Protein AF-A0AAV4NBH0-F1 (afdb_monomer)

Nearest PDB structures (foldseek):
  4mhy-assembly1_A  TM=8.800E-01  e=9.062E-14  Ixodes scapularis
  7d2i-assembly1_A  TM=8.314E-01  e=9.062E-14  Ixodes scapularis
  4fwu-assembly1_A  TM=8.836E-01  e=5.035E-13  Drosophila melanogaster
  2zee-assembly2_B  TM=8.163E-01  e=6.555E-13  Homo sapiens
  8xfv-assembly11_J  TM=8.511E-01  e=1.201E-10  Homo sapiens

pLDDT: mean 82.72, std 18.94, range [28.75, 98.75]

Organism: Caerostris extrusa (NCBI:txid172846)

Secondary structure (DSSP, 8-state):
-PPPP-----S---SSTT---SGGG-S-EEEE-S--SSS--EEE--GGGHHHHHHHHHHHHHHHHHHHHHHHTT---SSS-------EEEEE------STTHHHHTTT--EEEE--SSPPTTTTSTT-SGGG--HHHHHHHHHHHHHHHHHHTT--SSHHHHHHHHHHHHHHHGGG-

Solvent-accessible surface area (backbone atoms only — not comparable to full-atom values): 11114 Å² total; per-residue (Å²): 132,83,78,80,82,78,68,91,81,76,88,77,84,81,93,62,96,82,71,89,57,79,62,77,71,43,83,60,46,76,47,77,43,82,80,40,46,68,82,51,31,31,47,36,70,38,81,94,34,34,72,64,49,48,50,51,29,53,45,40,51,50,53,41,53,50,50,53,52,37,53,77,66,64,72,57,94,69,76,78,84,81,62,99,68,73,42,50,50,91,53,70,45,89,72,84,79,92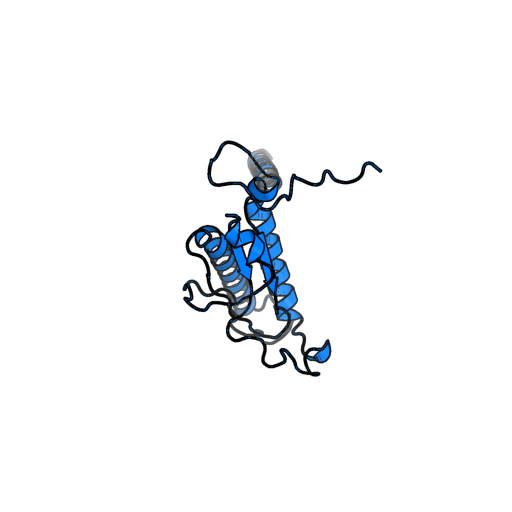,56,88,59,55,74,45,46,78,69,70,32,43,53,45,64,52,44,36,64,72,67,59,93,35,67,100,42,90,62,63,43,79,88,55,47,26,63,72,45,46,55,50,52,52,50,42,52,51,50,46,52,32,62,75,70,57,73,76,73,60,67,63,56,52,50,49,50,51,52,52,50,50,65,68,58,68,80,75,119

Foldseek 3Di:
DDDDDDDPPPVDDDPDPPDDDPLNVQQADEAAPLDFAPQFADAFADPVCLVLLVLLQVLLVVVLVVLVVCVVVVVDVDDDPPDSGRHYDNHHDPDDDDDPCVVSVVVPHHYDYHAGPPHPPCPPHPVPDDVRGDVVRVVSVVSSVVVSVCVVVVVPDPVVVVVVVVVVVVVVCVVPD

Mean predicted aligned error: 11.07 Å

Radius of gyration: 22.06 Å; Cα contacts (8 Å, |Δi|>4): 157; chains: 1; bounding box: 47×54×74 Å

InterPro domains:
  IPR007484 Peptidase M28 [PF04389] (12-147)
  IPR040234 Glutaminyl-peptide cyclotransferase-like [PTHR12283] (19-155)

Structure (mmCIF, N/CA/C/O backbone):
data_AF-A0AAV4NBH0-F1
#
_entry.id   AF-A0AAV4NBH0-F1
#
loop_
_atom_site.group_PDB
_atom_site.id
_atom_site.type_symbol
_atom_site.label_atom_id
_atom_site.label_alt_id
_atom_site.label_comp_id
_atom_site.label_asym_id
_atom_site.label_entity_id
_atom_site.label_seq_id
_atom_site.pdbx_PDB_ins_code
_atom_site.Cartn_x
_atom_site.Cartn_y
_atom_site.Cartn_z
_atom_site.occupancy
_atom_site.B_iso_or_equiv
_atom_site.auth_seq_id
_atom_site.auth_comp_id
_atom_site.auth_asym_id
_atom_site.auth_atom_id
_atom_site.pdbx_PDB_model_num
ATOM 1 N N . MET A 1 1 ? -2.764 -36.950 1.554 1.00 39.22 1 MET A N 1
ATOM 2 C CA . MET A 1 1 ? -3.156 -35.557 1.254 1.00 39.22 1 MET A CA 1
ATOM 3 C C . MET A 1 1 ? -4.007 -35.611 -0.005 1.00 39.22 1 MET A C 1
ATOM 5 O O . MET A 1 1 ? -3.539 -36.189 -0.977 1.00 39.22 1 MET A O 1
ATOM 9 N N . LYS A 1 2 ? -5.277 -35.189 0.035 1.00 28.75 2 LYS A N 1
ATOM 10 C CA . LYS A 1 2 ? -6.113 -35.194 -1.178 1.00 28.75 2 LYS A CA 1
ATOM 11 C C . LYS A 1 2 ? -5.582 -34.105 -2.123 1.00 28.75 2 LYS A C 1
ATOM 13 O O . LYS A 1 2 ? -5.322 -33.011 -1.622 1.00 28.75 2 LYS A O 1
ATOM 18 N N . PRO A 1 3 ? -5.379 -34.388 -3.421 1.00 34.59 3 PRO A N 1
ATOM 19 C CA . PRO A 1 3 ? -5.030 -33.347 -4.378 1.00 34.59 3 PRO A CA 1
ATOM 20 C C . PRO A 1 3 ? -6.134 -32.284 -4.412 1.00 34.59 3 PRO A C 1
ATOM 22 O O . PRO A 1 3 ? -7.305 -32.585 -4.155 1.00 34.59 3 PRO A O 1
ATOM 25 N N . PHE A 1 4 ? -5.736 -31.039 -4.671 1.00 40.38 4 PHE A N 1
ATOM 26 C CA . PHE A 1 4 ? -6.667 -29.930 -4.853 1.00 40.38 4 PHE A CA 1
ATOM 27 C C . PHE A 1 4 ? -7.617 -30.249 -6.019 1.00 40.38 4 PHE A C 1
ATOM 29 O O . PHE A 1 4 ? -7.162 -30.815 -7.012 1.00 40.38 4 PHE A O 1
ATOM 36 N N . PRO A 1 5 ? -8.922 -29.935 -5.923 1.00 44.41 5 PRO A N 1
ATOM 37 C CA . PRO A 1 5 ? -9.821 -30.109 -7.051 1.00 44.41 5 PRO A CA 1
ATOM 38 C C . PRO A 1 5 ? -9.421 -29.124 -8.147 1.00 44.41 5 PRO A C 1
ATOM 40 O O . PRO A 1 5 ? -9.497 -27.911 -7.942 1.00 44.41 5 PRO A O 1
ATOM 43 N N . ASP A 1 6 ? -9.027 -29.644 -9.304 1.00 44.81 6 ASP A N 1
ATOM 44 C CA . ASP A 1 6 ? -8.960 -28.852 -10.522 1.00 44.81 6 ASP A CA 1
ATOM 45 C C . ASP A 1 6 ? -10.391 -28.411 -10.838 1.00 44.81 6 ASP A C 1
ATOM 47 O O . ASP A 1 6 ? -11.234 -29.202 -11.270 1.00 44.81 6 ASP A O 1
ATOM 51 N N . GLY A 1 7 ? -10.702 -27.144 -10.548 1.00 47.47 7 GLY A N 1
ATOM 52 C CA . GLY A 1 7 ? -11.882 -26.509 -11.122 1.00 47.47 7 GLY A CA 1
ATOM 53 C C . GLY A 1 7 ? -11.830 -26.713 -12.634 1.00 47.47 7 GLY A C 1
ATOM 54 O O . GLY A 1 7 ? -10.747 -26.636 -13.212 1.00 47.47 7 GLY A O 1
ATOM 55 N N . LEU A 1 8 ? -12.970 -27.040 -13.246 1.00 47.72 8 LEU A N 1
ATOM 56 C CA . LEU A 1 8 ? -13.108 -27.334 -14.675 1.00 47.72 8 LEU A CA 1
ATOM 57 C C . LEU A 1 8 ? -12.562 -26.165 -15.519 1.00 47.72 8 LEU A C 1
ATOM 59 O O . LEU A 1 8 ? -13.285 -25.249 -15.893 1.00 47.72 8 LEU A O 1
ATOM 63 N N . ASN A 1 9 ? -11.257 -26.183 -15.783 1.00 50.88 9 ASN A N 1
ATOM 64 C CA . ASN A 1 9 ? -10.523 -25.194 -16.563 1.00 50.88 9 ASN A CA 1
ATOM 65 C C . ASN A 1 9 ? -10.544 -25.617 -18.037 1.00 50.88 9 ASN A C 1
ATOM 67 O O . ASN A 1 9 ? -9.505 -25.898 -18.627 1.00 50.88 9 ASN A O 1
ATOM 71 N N . ASP A 1 10 ? -11.729 -25.685 -18.645 1.00 47.91 10 ASP A N 1
ATOM 72 C CA . ASP A 1 10 ? -11.867 -25.934 -20.089 1.00 47.91 10 ASP A CA 1
ATOM 73 C C . ASP A 1 10 ? -11.893 -24.638 -20.924 1.00 47.91 10 ASP A C 1
ATOM 75 O O . ASP A 1 10 ? -12.069 -24.666 -22.144 1.00 47.91 10 ASP A O 1
ATOM 79 N N . GLY A 1 11 ? -11.684 -23.483 -20.280 1.00 46.97 11 GLY A N 1
ATOM 80 C CA . GLY A 1 11 ? -11.564 -22.189 -20.949 1.00 46.97 11 GLY A CA 1
ATOM 81 C C . GLY A 1 11 ? -12.837 -21.733 -21.668 1.00 46.97 11 GLY A C 1
ATOM 82 O O . GLY A 1 11 ? -12.768 -20.794 -22.461 1.00 46.97 11 GLY A O 1
ATOM 83 N N . LYS A 1 12 ? -13.993 -22.368 -21.418 1.00 46.38 12 LYS A N 1
ATOM 84 C CA . LYS A 1 12 ? -15.247 -22.091 -22.130 1.00 46.38 12 LYS A CA 1
ATOM 85 C C . LYS A 1 12 ? -16.466 -21.908 -21.226 1.00 46.38 12 LYS A C 1
ATOM 87 O O . LYS A 1 12 ? -17.555 -22.306 -21.615 1.00 46.38 12 LYS A O 1
ATOM 92 N N . HIS A 1 13 ? -16.380 -21.221 -20.089 1.00 45.06 13 HIS A N 1
ATOM 93 C CA . HIS A 1 13 ? -17.593 -20.622 -19.512 1.00 45.06 13 HIS A CA 1
ATOM 94 C C . HIS A 1 13 ? -17.303 -19.623 -18.401 1.00 45.06 13 HIS A C 1
ATOM 96 O O . HIS A 1 13 ? -16.434 -19.880 -17.579 1.00 45.06 13 HIS A O 1
ATOM 102 N N . CYS A 1 14 ? -18.060 -18.520 -18.387 1.00 45.81 14 CYS A N 1
ATOM 103 C CA . CYS A 1 14 ? -18.735 -17.938 -17.214 1.00 45.81 14 CYS A CA 1
ATOM 104 C C . CYS A 1 14 ? -19.408 -16.610 -17.625 1.00 45.81 14 CYS A C 1
ATOM 106 O O . CYS A 1 14 ? -19.045 -15.539 -17.154 1.00 45.81 14 CYS A O 1
ATOM 108 N N . SER A 1 15 ? -20.371 -16.661 -18.554 1.00 49.41 15 SER A N 1
ATOM 109 C CA . SER A 1 15 ? -21.239 -15.510 -18.871 1.00 49.41 15 SER A CA 1
ATOM 110 C C . SER A 1 15 ? -22.550 -15.511 -18.074 1.00 49.41 15 SER A C 1
ATOM 112 O O . SER A 1 15 ? -23.265 -14.515 -18.085 1.00 49.41 15 SER A O 1
ATOM 114 N N . ASN A 1 16 ? -22.857 -16.599 -17.358 1.00 47.22 16 ASN A N 1
ATOM 115 C CA . ASN A 1 16 ? -24.063 -16.737 -16.546 1.00 47.22 16 ASN A CA 1
ATOM 116 C C . ASN A 1 16 ? -23.675 -16.934 -15.075 1.00 47.22 16 ASN A C 1
ATOM 118 O O . ASN A 1 16 ? -22.882 -17.817 -14.755 1.00 47.22 16 ASN A O 1
ATOM 122 N N . LYS A 1 17 ? -24.247 -16.110 -14.189 1.00 50.59 17 LYS A N 1
ATOM 123 C CA . LYS A 1 17 ? -24.046 -16.073 -12.724 1.00 50.59 17 LYS A CA 1
ATOM 124 C C . LYS A 1 17 ? -24.578 -17.319 -11.981 1.00 50.59 17 LYS A C 1
ATOM 126 O O . LYS A 1 17 ? -25.123 -17.194 -10.890 1.00 50.59 17 LYS A O 1
ATOM 131 N N . GLU A 1 18 ? -24.495 -18.508 -12.569 1.00 54.69 18 GLU A N 1
ATOM 132 C CA . GLU A 1 18 ? -25.060 -19.739 -11.991 1.00 54.69 18 GLU A CA 1
ATOM 133 C C . GLU A 1 18 ? -24.057 -20.551 -11.157 1.00 54.69 18 GLU A C 1
ATOM 135 O O . GLU A 1 18 ? -24.453 -21.509 -10.498 1.00 54.69 18 GLU A O 1
ATOM 140 N N . 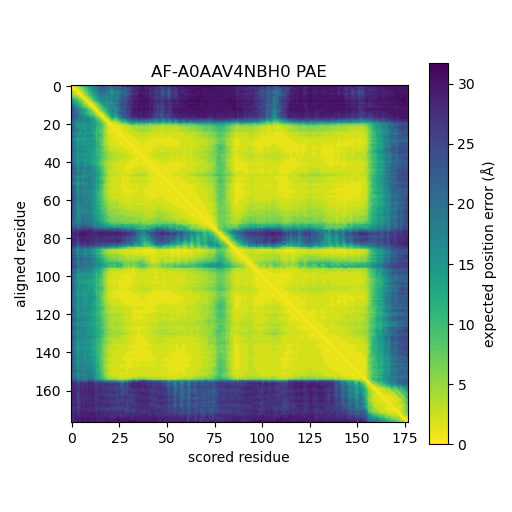PHE A 1 19 ? -22.777 -20.158 -11.111 1.00 58.69 19 PHE A N 1
ATOM 141 C CA . PHE A 1 19 ? -21.748 -20.877 -10.356 1.00 58.69 19 PHE A CA 1
ATOM 142 C C . PHE A 1 19 ? -20.833 -19.929 -9.575 1.00 58.69 19 PHE A C 1
ATOM 144 O O . PHE A 1 19 ? -20.389 -18.913 -10.100 1.00 58.69 19 PHE A O 1
ATOM 151 N N . VAL A 1 20 ? -20.551 -20.297 -8.321 1.00 72.50 20 VAL A N 1
ATOM 152 C CA . VAL A 1 20 ? -19.606 -19.619 -7.419 1.00 72.50 20 VAL A CA 1
ATOM 153 C C . VAL A 1 20 ? -18.258 -20.337 -7.495 1.00 72.50 20 VAL A C 1
ATOM 155 O O . VAL A 1 20 ? -18.161 -21.533 -7.215 1.00 72.50 20 VAL A O 1
ATOM 158 N N . SER A 1 21 ? -17.217 -19.610 -7.875 1.00 84.44 21 SER A N 1
ATOM 159 C CA . SER A 1 21 ? -15.819 -20.035 -7.916 1.00 84.44 21 SER A CA 1
ATOM 160 C C . SER A 1 21 ? -15.104 -19.806 -6.574 1.00 84.44 21 SER A C 1
ATOM 162 O O . SER A 1 21 ? -15.609 -19.140 -5.670 1.00 84.44 21 SER A O 1
ATOM 164 N N . TYR A 1 22 ? -13.888 -20.342 -6.418 1.00 88.06 22 TYR A N 1
ATOM 165 C CA . TYR A 1 22 ? -13.047 -20.014 -5.258 1.00 88.06 22 TYR A CA 1
ATOM 166 C C . TYR A 1 22 ? -12.589 -18.549 -5.247 1.00 88.06 22 TYR A C 1
ATOM 168 O O . TYR A 1 22 ? -12.325 -18.020 -4.172 1.00 88.06 22 TYR A O 1
ATOM 176 N N . LEU A 1 23 ? -12.520 -17.900 -6.415 1.00 90.75 23 LEU A N 1
ATOM 177 C CA . LEU A 1 23 ? -12.142 -16.490 -6.526 1.00 90.75 23 LEU A CA 1
ATOM 178 C C . LEU A 1 23 ? -13.229 -15.568 -5.979 1.00 90.75 23 LEU A C 1
ATOM 180 O O . LEU A 1 23 ? -12.902 -14.550 -5.388 1.00 90.75 23 LEU A O 1
ATOM 184 N N . ASP A 1 24 ? -14.499 -15.972 -6.063 1.00 87.94 24 ASP A N 1
ATOM 185 C CA . ASP A 1 24 ? -15.618 -15.215 -5.484 1.00 87.94 24 ASP A CA 1
ATOM 186 C C . ASP A 1 24 ? -15.573 -15.164 -3.946 1.00 87.94 24 ASP A C 1
ATOM 188 O O . ASP A 1 24 ? -16.329 -14.425 -3.326 1.00 87.94 24 ASP A O 1
ATOM 192 N N . ARG A 1 25 ? -14.694 -15.956 -3.311 1.00 92.44 25 ARG A N 1
ATOM 193 C CA . ARG A 1 25 ? -14.428 -15.905 -1.863 1.00 92.44 25 ARG A CA 1
ATOM 194 C C . ARG A 1 25 ? -13.314 -14.925 -1.493 1.00 92.44 25 ARG A C 1
ATOM 196 O O . ARG A 1 25 ? -13.007 -14.787 -0.313 1.00 92.44 25 ARG A O 1
ATOM 203 N N . MET A 1 26 ? -12.644 -14.328 -2.477 1.00 95.12 26 MET A N 1
ATOM 204 C CA . MET A 1 26 ? -11.648 -13.292 -2.238 1.00 95.12 26 MET A CA 1
ATOM 205 C C . MET A 1 26 ? -12.370 -11.955 -2.099 1.00 95.12 26 MET A C 1
ATOM 207 O O . MET A 1 26 ? -12.705 -11.331 -3.102 1.00 95.12 26 MET A O 1
ATOM 211 N N . ASP A 1 27 ? -12.582 -11.511 -0.861 1.00 95.69 27 ASP A N 1
ATOM 212 C CA . ASP A 1 27 ? -13.220 -10.215 -0.589 1.00 95.69 27 ASP A CA 1
ATOM 213 C C . ASP A 1 27 ? -12.432 -9.048 -1.211 1.00 95.69 27 ASP A C 1
ATOM 215 O O . ASP A 1 27 ? -13.004 -8.110 -1.763 1.00 95.69 27 ASP A O 1
ATOM 219 N N . VAL A 1 28 ? -11.100 -9.116 -1.133 1.00 97.62 28 VAL A N 1
ATOM 220 C CA . VAL A 1 28 ? -10.160 -8.171 -1.742 1.00 97.62 28 VAL A CA 1
ATOM 221 C C . VAL A 1 28 ? -8.780 -8.823 -1.859 1.00 97.62 28 VAL A C 1
ATOM 223 O O . VAL A 1 28 ? -8.359 -9.582 -0.985 1.00 97.62 28 VAL A O 1
ATOM 226 N N . MET A 1 29 ? -8.045 -8.509 -2.923 1.00 98.38 29 MET A N 1
ATOM 227 C CA . MET A 1 29 ? -6.613 -8.778 -3.039 1.00 98.38 29 MET A CA 1
ATOM 228 C C . MET A 1 29 ? -5.839 -7.489 -2.764 1.00 98.38 29 MET A C 1
ATOM 230 O O . MET A 1 29 ? -5.911 -6.534 -3.536 1.00 98.38 29 MET A O 1
ATOM 234 N N . VAL A 1 30 ? -5.076 -7.472 -1.672 1.00 98.50 30 VAL A N 1
ATOM 235 C CA . VAL A 1 30 ? -4.114 -6.401 -1.385 1.00 98.50 30 VAL A CA 1
ATOM 236 C C . VAL A 1 30 ? -2.742 -6.866 -1.867 1.00 98.50 30 VAL A C 1
ATOM 238 O O . VAL A 1 30 ? -2.135 -7.736 -1.244 1.00 98.50 30 VAL A O 1
ATOM 241 N N . LEU A 1 31 ? -2.280 -6.334 -2.998 1.00 98.69 31 LEU A N 1
ATOM 242 C CA . LEU A 1 31 ? -0.988 -6.678 -3.596 1.00 98.69 31 LEU A CA 1
ATOM 243 C C . LEU A 1 31 ? 0.062 -5.650 -3.175 1.00 98.69 31 LEU A C 1
ATOM 245 O O . LEU A 1 31 ? -0.139 -4.458 -3.390 1.00 98.69 31 LEU A O 1
ATOM 249 N N . LEU A 1 32 ? 1.161 -6.105 -2.576 1.00 98.75 32 LEU A N 1
ATOM 250 C CA . LEU A 1 32 ? 2.296 -5.268 -2.188 1.00 98.75 32 LEU A CA 1
ATOM 251 C C . LEU A 1 32 ? 3.428 -5.503 -3.182 1.00 98.75 32 LEU A C 1
ATOM 253 O O . LEU A 1 32 ? 3.839 -6.650 -3.344 1.00 98.75 32 LEU A O 1
ATOM 257 N N . ASP A 1 33 ? 3.954 -4.434 -3.776 1.00 98.56 33 ASP A N 1
ATOM 258 C CA . ASP A 1 33 ? 5.105 -4.518 -4.677 1.00 98.56 33 ASP A CA 1
ATOM 259 C C . ASP A 1 33 ? 6.011 -3.275 -4.572 1.00 98.56 33 ASP A C 1
ATOM 261 O O . ASP A 1 33 ? 5.570 -2.177 -4.225 1.00 98.56 33 ASP A O 1
ATOM 265 N N . LEU A 1 34 ? 7.307 -3.463 -4.832 1.00 98.19 34 LEU A N 1
ATOM 266 C CA . LEU A 1 34 ? 8.366 -2.441 -4.819 1.00 98.19 34 LEU A CA 1
ATOM 267 C C . LEU A 1 34 ? 8.460 -1.607 -3.527 1.00 98.19 34 LEU A C 1
ATOM 269 O O . LEU A 1 34 ? 8.762 -0.409 -3.550 1.00 98.19 34 LEU A O 1
ATOM 273 N N . ILE A 1 35 ? 8.226 -2.238 -2.375 1.00 97.94 35 ILE A N 1
ATOM 274 C CA . ILE A 1 35 ? 8.302 -1.603 -1.054 1.00 97.94 35 ILE A CA 1
ATOM 275 C C . ILE A 1 35 ? 9.656 -1.896 -0.402 1.00 97.94 35 ILE A C 1
ATOM 277 O O . ILE A 1 3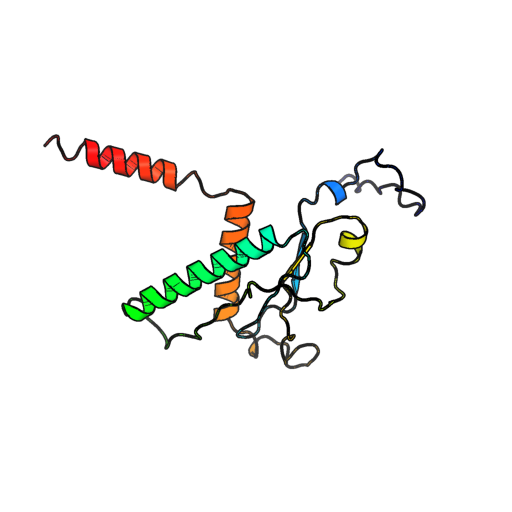5 ? 10.035 -3.049 -0.226 1.00 97.94 35 ILE A O 1
ATOM 281 N N . GLY A 1 36 ? 10.359 -0.851 0.038 1.00 95.69 36 GLY A N 1
ATOM 282 C CA . GLY A 1 36 ? 11.590 -1.016 0.818 1.00 95.69 36 GLY A CA 1
ATOM 283 C C . GLY A 1 36 ? 12.484 0.217 0.865 1.00 95.69 36 GLY A C 1
ATOM 284 O O . GLY A 1 36 ? 13.198 0.409 1.845 1.00 95.69 36 GLY A O 1
ATOM 285 N N . THR A 1 37 ? 12.426 1.082 -0.148 1.00 95.44 37 THR A N 1
ATOM 286 C CA . THR A 1 37 ? 13.211 2.325 -0.190 1.00 95.44 37 THR A CA 1
ATOM 287 C C . THR A 1 37 ? 12.571 3.451 0.619 1.00 95.44 37 THR A C 1
ATOM 289 O O . THR A 1 37 ? 11.407 3.377 1.008 1.00 95.44 37 THR A O 1
ATOM 292 N N . ALA A 1 38 ? 13.322 4.527 0.852 1.00 93.88 38 ALA A N 1
ATOM 293 C CA . ALA A 1 38 ? 12.830 5.690 1.581 1.00 93.88 38 ALA A CA 1
ATOM 294 C C . ALA A 1 38 ? 11.667 6.390 0.855 1.00 93.88 38 ALA A C 1
ATOM 296 O O . ALA A 1 38 ? 11.693 6.556 -0.363 1.00 93.88 38 ALA A O 1
ATOM 297 N N . ASN A 1 39 ? 10.699 6.869 1.639 1.00 91.81 39 ASN A N 1
ATOM 298 C CA . ASN A 1 39 ? 9.637 7.800 1.229 1.00 91.81 39 ASN A CA 1
ATOM 299 C C . ASN A 1 39 ? 8.831 7.394 -0.025 1.00 91.81 39 ASN A C 1
ATOM 301 O O . ASN A 1 39 ? 8.677 8.218 -0.929 1.00 91.81 39 ASN A O 1
ATOM 305 N N . PRO A 1 40 ? 8.297 6.158 -0.101 1.00 95.62 40 PRO A N 1
ATOM 306 C CA . PRO A 1 40 ? 7.391 5.773 -1.174 1.00 95.62 40 PRO A CA 1
ATOM 307 C C . PRO A 1 40 ? 6.121 6.627 -1.131 1.00 95.62 40 PRO A C 1
ATOM 309 O O . PRO A 1 40 ? 5.701 7.082 -0.067 1.00 95.62 40 PRO A O 1
ATOM 312 N N . THR A 1 41 ? 5.491 6.819 -2.286 1.00 95.88 41 THR A N 1
ATOM 313 C CA . THR A 1 41 ? 4.174 7.457 -2.379 1.00 95.88 41 THR A CA 1
ATOM 314 C C . THR A 1 41 ? 3.212 6.522 -3.092 1.00 95.88 41 THR A C 1
ATOM 316 O O . THR A 1 41 ? 3.435 6.170 -4.247 1.00 95.88 41 THR A O 1
ATOM 319 N N . PHE A 1 42 ? 2.154 6.125 -2.400 1.00 97.75 42 PHE A N 1
ATOM 320 C CA . PHE A 1 42 ? 1.072 5.292 -2.905 1.00 97.75 42 PHE A CA 1
ATOM 321 C C . PHE A 1 42 ? -0.115 6.164 -3.324 1.00 97.75 42 PHE A C 1
ATOM 323 O O . PHE A 1 42 ? -0.295 7.272 -2.814 1.00 97.75 42 PHE A O 1
ATOM 330 N N . TYR A 1 43 ? -0.917 5.640 -4.249 1.00 97.88 43 TYR A N 1
ATOM 331 C CA . TYR A 1 43 ? -2.148 6.252 -4.746 1.00 97.88 43 TYR A CA 1
ATOM 332 C C . TYR A 1 43 ? -3.235 5.187 -4.861 1.00 97.88 43 TYR A C 1
ATOM 334 O O . TYR A 1 43 ? -2.944 3.995 -4.964 1.00 97.88 43 TYR A O 1
ATOM 342 N N . SER A 1 44 ? -4.494 5.616 -4.915 1.00 97.69 44 SER A N 1
ATOM 343 C CA . SER A 1 44 ? -5.584 4.710 -5.276 1.00 97.69 44 SER A CA 1
ATOM 344 C C . SER A 1 44 ? -5.628 4.498 -6.793 1.00 97.69 44 SER A C 1
ATOM 346 O O . SER A 1 44 ? -5.820 5.454 -7.546 1.00 97.69 44 SER A O 1
ATOM 348 N N . TYR A 1 45 ? -5.474 3.249 -7.236 1.00 97.06 45 TYR A N 1
ATOM 349 C CA . TYR A 1 45 ? -5.558 2.856 -8.652 1.00 97.06 45 TYR A CA 1
ATOM 350 C C . TYR A 1 45 ? -6.970 2.428 -9.080 1.00 97.06 45 TYR A C 1
ATOM 352 O O . TYR A 1 45 ? -7.316 2.514 -10.256 1.00 97.06 45 TYR A O 1
ATOM 360 N N . PHE A 1 46 ? -7.798 1.975 -8.133 1.00 95.56 46 PHE A N 1
ATOM 361 C CA . PHE A 1 46 ? -9.099 1.366 -8.411 1.00 95.56 46 PHE A CA 1
ATOM 362 C C . PHE A 1 46 ? -10.215 2.091 -7.650 1.00 95.56 46 PHE A C 1
ATOM 364 O O . PHE A 1 46 ? -10.194 2.108 -6.416 1.00 95.56 46 PHE A O 1
ATOM 371 N N . PRO A 1 47 ? -11.215 2.661 -8.350 1.00 94.62 47 PRO A N 1
ATOM 372 C CA . PRO A 1 47 ? -12.355 3.313 -7.704 1.00 94.62 47 PRO A CA 1
ATOM 373 C C . PRO A 1 47 ? -13.131 2.385 -6.762 1.00 94.62 47 PRO A C 1
ATOM 375 O O . PRO A 1 47 ? -13.509 2.798 -5.667 1.00 94.62 47 PRO A O 1
ATOM 378 N N . ASP A 1 48 ? -13.305 1.121 -7.154 1.00 93.94 48 ASP A N 1
ATOM 379 C CA . ASP A 1 48 ? -14.110 0.136 -6.420 1.00 93.94 48 ASP A CA 1
ATOM 380 C C . ASP A 1 48 ? -13.536 -0.203 -5.036 1.00 93.94 48 ASP A C 1
ATOM 382 O O . ASP A 1 48 ? -14.271 -0.599 -4.134 1.00 93.94 48 ASP A O 1
ATOM 386 N N . THR A 1 49 ? -12.230 -0.011 -4.836 1.00 96.81 49 THR A N 1
ATOM 387 C CA . THR A 1 49 ? -11.549 -0.248 -3.555 1.00 96.81 49 THR A CA 1
ATOM 388 C C . THR A 1 49 ? -11.055 1.039 -2.896 1.00 96.81 49 THR A C 1
ATOM 390 O O . THR A 1 49 ? -10.334 0.976 -1.896 1.00 96.81 49 THR A O 1
ATOM 393 N N . TYR A 1 50 ? -11.480 2.215 -3.384 1.00 96.44 50 TYR A N 1
ATOM 394 C CA . TYR A 1 50 ? -11.085 3.506 -2.812 1.00 96.44 50 TYR A CA 1
ATOM 395 C C . TYR A 1 50 ? -11.386 3.580 -1.313 1.00 96.44 50 TYR A C 1
ATOM 397 O O . TYR A 1 50 ? -10.541 4.034 -0.556 1.00 96.44 50 TYR A O 1
ATOM 405 N N . GLY A 1 51 ? -12.528 3.052 -0.859 1.00 96.81 51 GLY A N 1
ATOM 406 C CA . GLY A 1 51 ? -12.876 3.036 0.565 1.00 96.81 51 GLY A CA 1
ATOM 407 C C . GLY A 1 51 ? -11.876 2.272 1.445 1.00 96.81 51 GLY A C 1
ATOM 408 O O . GLY A 1 51 ? -11.556 2.736 2.536 1.00 96.81 51 GLY A O 1
ATOM 409 N N . LEU A 1 52 ? -11.334 1.143 0.970 1.00 97.38 52 LEU A N 1
ATOM 410 C CA . LEU A 1 52 ? -10.279 0.401 1.679 1.00 97.38 52 LEU A CA 1
ATOM 411 C C . LEU A 1 52 ? -8.950 1.154 1.634 1.00 97.38 52 LEU A C 1
ATOM 413 O O . LEU A 1 52 ? -8.240 1.232 2.634 1.00 97.38 52 LEU A O 1
ATOM 417 N N . TYR A 1 53 ? -8.631 1.752 0.489 1.00 98.25 53 TYR A N 1
ATOM 418 C CA . TYR A 1 53 ? -7.445 2.586 0.356 1.00 98.25 53 TYR A CA 1
ATOM 419 C C . TYR A 1 53 ? -7.500 3.820 1.280 1.00 98.25 53 TYR A C 1
ATOM 421 O O . TYR A 1 53 ? -6.511 4.148 1.929 1.00 98.25 53 TYR A O 1
ATOM 429 N N . SER A 1 54 ? -8.657 4.471 1.424 1.00 97.50 54 SER A N 1
ATOM 430 C CA . SER A 1 54 ? -8.846 5.601 2.341 1.00 97.50 54 SER A CA 1
ATOM 431 C C . SER A 1 54 ? -8.587 5.227 3.801 1.00 97.50 54 SER A C 1
ATOM 433 O O . SER A 1 54 ? -8.073 6.059 4.541 1.00 97.50 54 SER A O 1
ATOM 435 N N . GLN A 1 55 ? -8.846 3.982 4.215 1.00 97.62 55 GLN A N 1
ATOM 436 C CA . GLN A 1 55 ? -8.475 3.525 5.561 1.00 97.62 55 GLN A CA 1
ATOM 437 C C . GLN A 1 55 ? -6.954 3.552 5.761 1.00 97.62 55 GLN A C 1
ATOM 439 O O . GLN A 1 55 ? -6.482 4.004 6.802 1.00 97.62 55 GLN A O 1
ATOM 444 N N . LEU A 1 56 ? -6.168 3.145 4.754 1.00 98.06 56 LEU A N 1
ATOM 445 C CA . LEU A 1 56 ? -4.703 3.247 4.803 1.00 98.06 56 LEU A CA 1
ATOM 446 C C . LEU A 1 56 ? -4.246 4.707 4.919 1.00 98.06 56 LEU A C 1
ATOM 448 O O . LEU A 1 56 ? -3.378 4.997 5.740 1.00 98.06 56 LEU A O 1
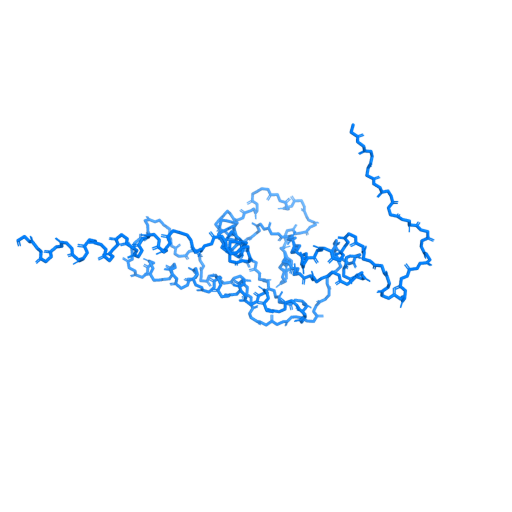ATOM 452 N N . VAL A 1 57 ? -4.873 5.623 4.170 1.00 97.62 57 VAL A N 1
ATOM 453 C CA . VAL A 1 57 ? -4.620 7.075 4.266 1.00 97.62 57 VAL A CA 1
ATOM 454 C C . VAL A 1 57 ? -4.902 7.591 5.681 1.00 97.62 57 VAL A C 1
ATOM 456 O O . VAL A 1 57 ? -4.095 8.311 6.263 1.00 97.62 57 VAL A O 1
ATOM 459 N N . GLU A 1 58 ? -6.035 7.213 6.273 1.00 96.81 58 GLU A N 1
ATOM 460 C CA . GLU A 1 58 ? -6.409 7.641 7.624 1.00 96.81 58 GLU A CA 1
ATOM 461 C C . GLU A 1 58 ? -5.473 7.080 8.701 1.00 96.81 58 GLU A C 1
ATOM 463 O O . GLU A 1 58 ? -5.125 7.788 9.649 1.00 96.81 58 GLU A O 1
ATOM 468 N N . ILE A 1 59 ? -5.053 5.817 8.579 1.00 95.94 59 ILE A N 1
ATOM 469 C CA . ILE A 1 59 ? -4.075 5.197 9.482 1.00 95.94 59 ILE A CA 1
ATOM 470 C C . ILE A 1 59 ? -2.726 5.914 9.377 1.00 95.94 59 ILE A C 1
ATOM 472 O O . ILE A 1 59 ? -2.172 6.312 10.403 1.00 95.94 59 ILE A O 1
ATOM 476 N N . ASP A 1 60 ? -2.222 6.121 8.160 1.00 95.50 60 ASP A N 1
ATOM 477 C CA . ASP A 1 60 ? -0.957 6.816 7.910 1.00 95.50 60 ASP A CA 1
ATOM 478 C C . ASP A 1 60 ? -0.982 8.243 8.477 1.00 95.50 60 ASP A C 1
ATOM 480 O O . ASP A 1 60 ? -0.093 8.641 9.232 1.00 95.50 60 ASP A O 1
ATOM 484 N N . MET A 1 61 ? -2.069 8.983 8.241 1.00 93.81 61 MET A N 1
ATOM 485 C CA . MET A 1 61 ? -2.257 10.325 8.791 1.00 93.81 61 MET A CA 1
ATOM 486 C C . MET A 1 61 ? -2.315 10.332 10.328 1.00 93.81 61 MET A C 1
ATOM 488 O O . MET A 1 61 ? -1.727 11.215 10.962 1.00 93.81 61 MET A O 1
ATOM 492 N N . ARG A 1 62 ? -2.984 9.355 10.960 1.00 92.94 62 ARG A N 1
ATOM 493 C CA . ARG A 1 62 ? -3.011 9.213 12.430 1.00 92.94 62 ARG A CA 1
ATOM 494 C C . ARG A 1 62 ? -1.608 8.978 12.994 1.00 92.94 62 ARG A C 1
ATOM 496 O O . ARG A 1 62 ? -1.205 9.695 13.914 1.00 92.94 62 ARG A O 1
ATOM 503 N N . GLU A 1 63 ? -0.862 8.033 12.427 1.00 89.25 63 GLU A N 1
ATOM 504 C CA . GLU A 1 63 ? 0.516 7.718 12.831 1.00 89.25 63 GLU A CA 1
ATOM 505 C C . GLU A 1 63 ? 1.448 8.924 12.644 1.00 89.25 63 GLU A C 1
ATOM 507 O O . GLU A 1 63 ? 2.229 9.276 13.535 1.00 89.25 63 GLU A O 1
ATOM 512 N N . PHE A 1 64 ? 1.326 9.612 11.509 1.00 88.31 64 PHE A N 1
ATOM 513 C CA . PHE A 1 64 ? 2.071 10.825 11.196 1.00 88.31 64 PHE A CA 1
ATOM 514 C C . PHE A 1 64 ? 1.814 11.945 12.220 1.00 88.31 64 PHE A C 1
ATOM 516 O O . PHE A 1 64 ? 2.755 12.507 12.795 1.00 88.31 64 PHE A O 1
ATOM 523 N N . LEU A 1 65 ? 0.544 12.249 12.509 1.00 88.88 65 LEU A N 1
ATOM 524 C CA . LEU A 1 65 ? 0.168 13.271 13.489 1.00 88.88 65 LEU A CA 1
ATOM 525 C C . LEU A 1 65 ? 0.613 12.899 14.909 1.00 88.88 65 LEU A C 1
ATOM 527 O O . LEU A 1 65 ? 1.075 13.769 15.657 1.00 88.88 65 LEU A O 1
ATOM 531 N N . GLN A 1 66 ? 0.516 11.620 15.284 1.00 86.94 66 GLN A N 1
ATOM 532 C CA . GLN A 1 66 ? 0.966 11.135 16.585 1.00 86.94 66 GLN A CA 1
ATOM 533 C C . GLN A 1 66 ? 2.477 11.315 16.751 1.00 86.94 66 GLN A C 1
ATOM 535 O O . GLN A 1 66 ? 2.914 11.895 17.748 1.00 86.94 66 GLN A O 1
ATOM 540 N N . LYS A 1 67 ? 3.277 10.914 15.757 1.00 83.56 67 LYS A N 1
ATOM 541 C CA . LYS A 1 67 ? 4.730 11.142 15.758 1.00 83.56 67 LYS A CA 1
ATOM 542 C C . LYS A 1 67 ? 5.075 12.621 15.844 1.00 83.56 67 LYS A C 1
ATOM 544 O O . LYS A 1 67 ? 5.909 13.005 16.660 1.00 83.56 67 LYS A O 1
ATOM 549 N N . LYS A 1 68 ? 4.403 13.471 15.059 1.00 83.44 68 LYS A N 1
ATOM 550 C CA . LYS A 1 68 ? 4.611 14.926 15.087 1.00 83.44 68 LYS A CA 1
ATOM 551 C C . LYS A 1 68 ? 4.365 15.502 16.484 1.00 83.44 68 LYS A C 1
ATOM 553 O O . LYS A 1 68 ? 5.152 16.321 16.957 1.00 83.44 68 LYS A O 1
ATOM 558 N N . ARG A 1 69 ? 3.312 15.041 17.167 1.00 85.88 69 ARG A N 1
ATOM 559 C CA . ARG A 1 69 ? 3.007 15.431 18.550 1.00 85.88 69 ARG A CA 1
ATOM 560 C C . ARG A 1 69 ? 4.083 14.964 19.533 1.00 85.88 69 ARG A C 1
ATOM 562 O O . ARG A 1 69 ? 4.517 15.763 20.356 1.00 85.88 69 ARG A O 1
ATOM 569 N N . LEU A 1 70 ? 4.523 13.708 19.456 1.00 84.62 70 LEU A N 1
ATOM 570 C CA . LEU A 1 70 ? 5.561 13.172 20.349 1.00 84.62 70 LEU A CA 1
ATOM 571 C C . LEU A 1 70 ? 6.916 13.869 20.146 1.00 84.62 70 LEU A C 1
ATOM 573 O O . LEU A 1 70 ? 7.582 14.205 21.125 1.00 84.62 70 LEU A O 1
ATOM 577 N N . ASN A 1 71 ? 7.272 14.170 18.894 1.00 81.75 71 ASN A N 1
ATOM 578 C CA . ASN A 1 71 ? 8.455 14.959 18.543 1.00 81.75 71 ASN A CA 1
ATOM 579 C C . ASN A 1 71 ? 8.392 16.375 19.130 1.00 81.75 71 ASN A C 1
ATOM 581 O O . ASN A 1 71 ? 9.353 16.828 19.748 1.00 81.75 71 ASN A O 1
ATOM 585 N N . ALA A 1 72 ? 7.254 17.066 18.996 1.00 83.38 72 ALA A N 1
ATOM 586 C CA . ALA A 1 72 ? 7.071 18.405 19.564 1.00 83.38 72 ALA A CA 1
ATOM 587 C C . ALA A 1 72 ? 7.213 18.425 21.098 1.00 83.38 72 ALA A C 1
ATOM 589 O O . ALA A 1 72 ? 7.671 19.414 21.666 1.00 83.38 72 ALA A O 1
ATOM 590 N N . LEU A 1 73 ? 6.855 17.320 21.758 1.00 85.94 73 LEU A N 1
ATOM 591 C CA . LEU A 1 73 ? 6.991 17.136 23.203 1.00 85.94 73 LEU A CA 1
ATOM 592 C C . LEU A 1 73 ? 8.373 16.611 23.632 1.00 85.94 73 LEU A C 1
ATOM 594 O O . LEU A 1 73 ? 8.590 16.436 24.828 1.00 85.94 73 LEU A O 1
ATOM 598 N N . LYS A 1 74 ? 9.302 16.363 22.693 1.00 81.25 74 LYS A N 1
ATOM 599 C CA . LYS A 1 74 ? 10.624 15.753 22.948 1.00 81.25 74 LYS A CA 1
ATOM 600 C C . LYS A 1 74 ? 10.541 14.409 23.691 1.00 81.25 74 LYS A C 1
ATOM 602 O O . LYS A 1 74 ? 11.425 14.076 24.471 1.00 81.25 74 LYS A O 1
ATOM 607 N N . LEU A 1 75 ? 9.468 13.650 23.456 1.00 77.88 75 LEU A N 1
ATOM 608 C CA . LEU A 1 75 ? 9.235 12.339 24.079 1.00 77.88 75 LEU A CA 1
ATOM 609 C C . LEU A 1 75 ? 9.822 11.176 23.271 1.00 77.88 75 LEU A C 1
ATOM 611 O O . LEU A 1 75 ? 9.730 10.029 23.695 1.00 77.88 75 LEU A O 1
ATOM 615 N N . LEU A 1 76 ? 10.382 11.456 22.094 1.00 72.75 76 LEU A N 1
ATOM 616 C CA . LEU A 1 76 ? 11.081 10.470 21.281 1.00 72.75 76 LEU A CA 1
ATOM 617 C C . LEU A 1 76 ? 12.580 10.606 21.564 1.00 72.75 76 LEU A C 1
ATOM 619 O O . LEU A 1 76 ? 13.160 11.669 21.360 1.00 72.75 76 LEU A O 1
ATOM 623 N N . GLU A 1 77 ? 13.173 9.536 22.099 1.00 54.50 77 GLU A N 1
ATOM 624 C CA . GLU A 1 77 ? 14.546 9.514 22.627 1.00 54.50 77 GLU A CA 1
ATOM 625 C C . GLU A 1 77 ? 15.637 9.612 21.549 1.00 54.50 77 GLU A C 1
ATOM 627 O O . GLU A 1 77 ? 16.800 9.834 21.885 1.00 54.50 77 GLU A O 1
ATOM 632 N N . ALA A 1 78 ? 15.308 9.462 20.263 1.00 50.50 78 ALA A N 1
ATOM 633 C CA . ALA A 1 78 ? 16.322 9.305 19.230 1.00 50.50 78 ALA A CA 1
ATOM 634 C C . ALA A 1 78 ? 15.932 9.910 17.875 1.00 50.50 78 ALA A C 1
ATOM 636 O O . ALA A 1 78 ? 14.826 9.714 17.377 1.00 50.50 78 ALA A O 1
ATOM 637 N N . HIS A 1 79 ? 16.942 10.556 17.285 1.00 48.09 79 HIS A N 1
ATOM 638 C CA . HIS A 1 79 ? 17.068 11.031 15.907 1.00 48.09 79 HIS A CA 1
ATOM 639 C C . HIS A 1 79 ? 16.250 12.278 15.516 1.00 48.09 79 HIS A C 1
ATOM 641 O O . HIS A 1 79 ? 15.131 12.481 15.988 1.00 48.09 79 HIS A O 1
ATOM 647 N N . PRO A 1 80 ? 16.819 13.175 14.676 1.00 50.72 80 PRO A N 1
ATOM 648 C CA . PRO A 1 80 ? 16.044 14.261 14.076 1.00 50.72 80 PRO A CA 1
ATOM 649 C C . PRO A 1 80 ? 14.802 13.669 13.397 1.00 50.72 80 PRO A C 1
ATOM 651 O O . PRO A 1 80 ? 14.875 12.533 12.935 1.00 50.72 80 PRO A O 1
ATOM 654 N N . PRO A 1 81 ? 13.671 14.398 13.333 1.00 52.78 81 PRO A N 1
ATOM 655 C CA . PRO A 1 81 ? 12.444 13.876 12.744 1.00 52.78 81 PRO A CA 1
ATOM 656 C C . PRO A 1 81 ? 12.745 13.350 11.338 1.00 52.78 81 PRO A C 1
ATOM 658 O O . PRO A 1 81 ? 13.023 14.134 10.429 1.00 52.78 81 PRO A O 1
ATOM 661 N N . GLU A 1 82 ? 12.748 12.025 11.183 1.00 55.78 82 GLU A N 1
ATOM 662 C CA . GLU A 1 82 ? 13.017 11.353 9.916 1.00 55.78 82 GLU A CA 1
ATOM 663 C C . GLU A 1 82 ? 11.854 11.612 8.967 1.00 55.78 82 GLU A C 1
ATOM 665 O O . GLU A 1 82 ? 10.910 10.835 8.878 1.00 55.78 82 GLU A O 1
ATOM 670 N N . GLY A 1 83 ? 11.917 12.757 8.291 1.00 55.81 83 GLY A N 1
ATOM 671 C CA . GLY A 1 83 ? 10.957 13.178 7.290 1.00 55.81 83 GLY A CA 1
ATOM 672 C C . GLY A 1 83 ? 9.556 13.434 7.846 1.00 55.81 83 GLY A C 1
ATOM 673 O O . GLY A 1 83 ? 8.966 12.675 8.610 1.00 55.81 83 GLY A O 1
ATOM 674 N N . ASN A 1 84 ? 8.950 14.518 7.385 1.00 58.56 84 ASN A N 1
ATOM 675 C CA . ASN A 1 84 ? 7.524 14.746 7.560 1.00 58.56 84 ASN A CA 1
ATOM 676 C C . ASN A 1 84 ? 6.782 13.850 6.543 1.00 58.56 84 ASN A C 1
ATOM 678 O O . ASN A 1 84 ? 6.262 14.348 5.549 1.00 58.56 84 ASN A O 1
ATOM 682 N N . THR A 1 85 ? 6.881 12.527 6.709 1.00 66.56 85 THR A N 1
ATOM 683 C CA . THR A 1 85 ? 6.562 11.560 5.652 1.00 66.56 85 THR A CA 1
ATOM 684 C C . THR A 1 85 ? 5.178 10.968 5.847 1.00 66.56 85 THR A C 1
ATOM 686 O O . THR A 1 85 ? 4.845 10.442 6.904 1.00 66.56 85 THR A O 1
ATOM 689 N N . HIS A 1 86 ? 4.384 11.124 4.798 1.00 84.50 86 HIS A N 1
ATOM 690 C CA . HIS A 1 86 ? 3.067 10.549 4.607 1.00 84.50 86 HIS A CA 1
ATOM 691 C C . HIS A 1 86 ? 3.163 9.774 3.295 1.00 84.50 86 HIS A C 1
ATOM 693 O O . HIS A 1 86 ? 3.565 10.342 2.276 1.00 84.50 86 HIS A O 1
ATOM 699 N N . TYR A 1 87 ? 2.908 8.475 3.348 1.00 95.38 87 TYR A N 1
ATOM 700 C CA . TYR A 1 87 ? 3.128 7.543 2.251 1.00 95.38 87 TYR A CA 1
ATOM 701 C C . TYR A 1 87 ? 1.887 7.381 1.373 1.00 95.38 87 TYR A C 1
ATOM 703 O O . TYR A 1 87 ? 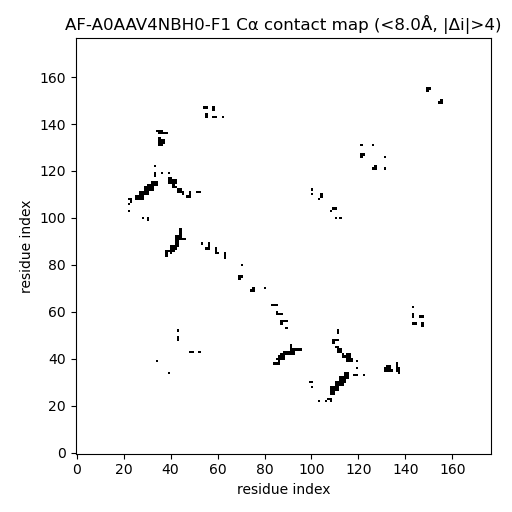2.033 7.123 0.184 1.00 95.38 87 TYR A O 1
ATOM 711 N N . PHE A 1 88 ? 0.677 7.527 1.917 1.00 97.25 88 PHE A N 1
ATOM 712 C CA . PHE A 1 88 ? -0.568 7.242 1.195 1.00 97.25 88 PHE A CA 1
ATOM 713 C C . PHE A 1 88 ? -1.273 8.524 0.760 1.00 97.25 88 PHE A C 1
ATOM 715 O O . PHE A 1 88 ? -1.974 9.151 1.542 1.00 97.25 88 PHE A O 1
ATOM 722 N N . ASP A 1 89 ? -1.132 8.937 -0.496 1.00 95.38 89 ASP A N 1
ATOM 723 C CA . ASP A 1 89 ? -1.806 10.140 -0.988 1.00 95.38 89 ASP A CA 1
ATOM 724 C C . ASP A 1 89 ? -3.319 9.905 -1.130 1.00 95.38 89 ASP A C 1
ATOM 726 O O . ASP A 1 89 ? -3.734 8.848 -1.597 1.00 95.38 89 ASP A O 1
ATOM 730 N N . SER A 1 90 ? -4.160 10.874 -0.750 1.00 95.19 90 SER A N 1
ATOM 731 C CA . SER A 1 90 ? -5.624 10.738 -0.830 1.00 95.19 90 SER A CA 1
ATOM 732 C C . SER A 1 90 ? -6.176 10.785 -2.259 1.00 95.19 90 SER A C 1
ATOM 734 O O . SER A 1 90 ? -7.349 10.457 -2.477 1.00 95.19 90 SER A O 1
ATOM 736 N N . ARG A 1 91 ? -5.354 11.197 -3.231 1.00 94.00 91 ARG A N 1
ATOM 737 C CA . ARG A 1 91 ? -5.699 11.244 -4.653 1.00 94.00 91 ARG A CA 1
ATOM 738 C C . ARG A 1 91 ? -5.683 9.848 -5.275 1.00 94.00 91 ARG A C 1
ATOM 740 O O . ARG A 1 91 ? -4.877 8.984 -4.932 1.00 94.00 91 ARG A O 1
ATOM 747 N N . SER A 1 92 ? -6.540 9.667 -6.272 1.00 93.06 92 SER A N 1
ATOM 748 C CA . SER A 1 92 ? -6.463 8.531 -7.189 1.00 93.06 92 SER A CA 1
ATOM 749 C C . SER A 1 92 ? -5.530 8.850 -8.354 1.00 93.06 92 SER A C 1
ATOM 751 O O . SER A 1 92 ? -5.340 10.015 -8.714 1.00 93.06 92 SER A O 1
ATOM 753 N N . THR A 1 93 ? -4.973 7.815 -8.971 1.00 91.75 93 THR A N 1
ATOM 754 C CA . THR A 1 93 ? -4.171 7.929 -10.190 1.00 91.75 93 THR A CA 1
ATOM 755 C C . THR A 1 93 ? -4.844 7.189 -11.341 1.00 91.75 93 THR A C 1
ATOM 757 O O . THR A 1 93 ? -5.507 6.178 -11.137 1.00 91.75 93 THR A O 1
ATOM 760 N N . LEU A 1 94 ? -4.670 7.704 -12.561 1.00 85.38 94 LEU A N 1
ATOM 761 C CA . LEU A 1 94 ? -5.052 7.014 -13.802 1.00 85.38 94 LEU A CA 1
ATOM 762 C C . LEU A 1 94 ? -3.887 6.198 -14.383 1.00 85.38 94 LEU A C 1
ATOM 764 O O . LEU A 1 94 ? -4.001 5.653 -15.480 1.00 85.38 94 LEU A O 1
ATOM 768 N N . ALA A 1 95 ? -2.747 6.165 -13.685 1.00 85.38 95 ALA A N 1
ATOM 769 C CA . ALA A 1 95 ? -1.619 5.333 -14.068 1.00 85.38 95 ALA A CA 1
ATOM 770 C C . ALA A 1 95 ? -2.029 3.859 -14.031 1.00 85.38 95 ALA A C 1
ATOM 772 O O . ALA A 1 95 ? -2.725 3.418 -13.121 1.00 85.38 95 ALA A O 1
ATOM 773 N N . PHE A 1 96 ? -1.575 3.104 -15.024 1.00 84.06 96 PHE A N 1
ATOM 774 C CA . PHE A 1 96 ? -1.795 1.671 -15.107 1.00 84.06 96 PHE A CA 1
ATOM 775 C C . PHE A 1 96 ? -0.455 0.968 -14.940 1.00 84.06 96 PHE A C 1
ATOM 777 O O . PHE A 1 96 ? 0.497 1.276 -15.660 1.00 84.06 96 PHE A O 1
ATOM 784 N N . VAL A 1 97 ? -0.386 0.051 -13.981 1.00 93.81 97 VAL A N 1
ATOM 785 C CA . VAL A 1 97 ? 0.795 -0.770 -13.726 1.00 93.81 97 VAL A CA 1
ATOM 786 C C . VAL A 1 97 ? 0.381 -2.224 -13.882 1.00 93.81 97 VAL A C 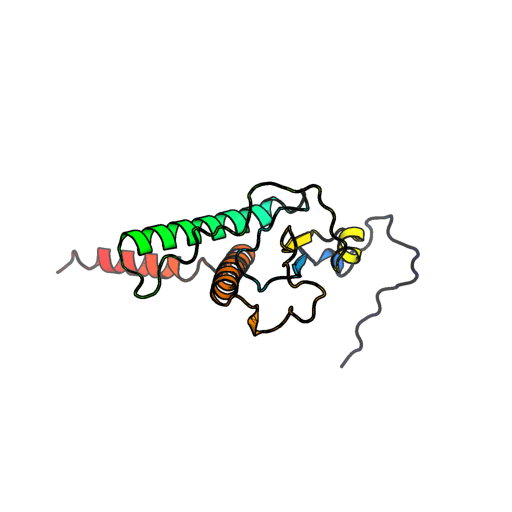1
ATOM 788 O O . VAL A 1 97 ? -0.480 -2.699 -13.150 1.00 93.81 97 VAL A O 1
ATOM 791 N N . GLU A 1 98 ? 0.952 -2.918 -14.864 1.00 96.56 98 GLU A N 1
ATOM 792 C CA . GLU A 1 98 ? 0.730 -4.355 -15.020 1.00 96.56 98 GLU A CA 1
ATOM 793 C C . GLU A 1 98 ? 1.526 -5.119 -13.968 1.00 96.56 98 GLU A C 1
ATOM 795 O O . GLU A 1 98 ? 2.724 -4.899 -13.818 1.00 96.56 98 GLU A O 1
ATOM 800 N N . ASP A 1 99 ? 0.845 -6.008 -13.250 1.00 97.31 99 ASP A N 1
ATOM 801 C CA . ASP A 1 99 ? 1.416 -6.793 -12.158 1.00 97.31 99 ASP A CA 1
ATOM 802 C C . ASP A 1 99 ? 0.535 -8.038 -11.902 1.00 97.31 99 ASP A C 1
ATOM 804 O O . ASP A 1 99 ? -0.467 -8.272 -12.593 1.00 97.31 99 ASP A O 1
ATOM 808 N N . ASP A 1 100 ? 0.858 -8.826 -10.883 1.00 98.25 100 ASP A N 1
ATOM 809 C CA . ASP A 1 100 ? 0.226 -10.107 -10.555 1.00 98.25 100 ASP A CA 1
ATOM 810 C C . ASP A 1 100 ? -1.284 -10.020 -10.274 1.00 98.25 100 ASP A C 1
ATOM 812 O O . ASP A 1 100 ? -1.991 -11.028 -10.326 1.00 98.25 100 ASP A O 1
ATOM 816 N N . HIS A 1 101 ? -1.827 -8.825 -10.023 1.00 97.50 101 HIS A N 1
ATOM 817 C CA . HIS A 1 101 ? -3.262 -8.625 -9.815 1.00 97.50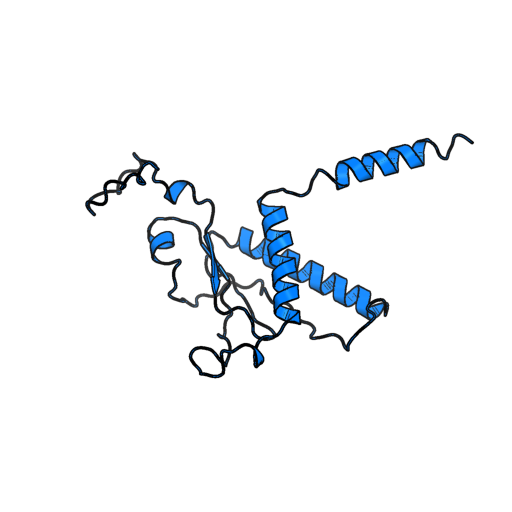 101 HIS A CA 1
ATOM 818 C C . HIS A 1 101 ? -4.093 -8.749 -11.106 1.00 97.50 101 HIS A C 1
ATOM 820 O O . HIS A 1 101 ? -5.300 -8.995 -11.034 1.00 97.50 101 HIS A O 1
ATOM 826 N N . ILE A 1 102 ? -3.493 -8.600 -12.296 1.00 97.00 102 ILE A N 1
ATOM 827 C CA . ILE A 1 102 ? -4.231 -8.517 -13.570 1.00 97.00 102 ILE A CA 1
ATOM 828 C C . ILE A 1 102 ? -5.142 -9.737 -13.826 1.00 97.00 102 ILE A C 1
ATOM 830 O O . ILE A 1 102 ? -6.305 -9.540 -14.203 1.00 97.00 102 ILE A O 1
ATOM 834 N N . PRO A 1 103 ? -4.705 -10.999 -13.628 1.00 96.25 103 PRO A N 1
ATOM 835 C CA . PRO A 1 103 ? -5.575 -12.158 -13.818 1.00 96.25 103 PRO A CA 1
ATOM 836 C C . PRO A 1 103 ? -6.747 -12.229 -12.827 1.00 96.25 103 PRO A C 1
ATOM 838 O O . PRO A 1 103 ? -7.799 -12.762 -13.195 1.00 96.25 103 PRO A O 1
ATOM 841 N N . PHE A 1 104 ? -6.579 -11.708 -11.608 1.00 96.31 104 PHE A N 1
ATOM 842 C CA . PHE A 1 104 ? -7.605 -11.674 -10.558 1.00 96.31 104 PHE A CA 1
ATOM 843 C C . PHE A 1 104 ? -8.634 -10.578 -10.838 1.00 96.31 104 PHE A C 1
ATOM 845 O O . PHE A 1 104 ? -9.835 -10.845 -10.861 1.00 96.31 104 PHE A O 1
ATOM 852 N N . MET A 1 105 ? -8.157 -9.380 -11.182 1.00 94.56 105 MET A N 1
ATOM 853 C CA . MET A 1 105 ? -8.987 -8.251 -11.600 1.00 94.56 105 MET A CA 1
ATOM 854 C C . MET A 1 105 ? -9.881 -8.620 -12.791 1.00 94.56 105 MET A C 1
ATOM 856 O O . MET A 1 105 ? -11.086 -8.380 -12.768 1.00 94.56 105 MET A O 1
ATOM 860 N N . LYS A 1 106 ? -9.324 -9.287 -13.815 1.00 93.19 106 LYS A N 1
ATOM 861 C CA . LYS A 1 106 ? -10.086 -9.767 -14.988 1.00 93.19 106 LYS A CA 1
ATOM 862 C C . LYS A 1 106 ? -11.199 -10.764 -14.639 1.00 93.19 106 LYS A C 1
ATOM 864 O O . LYS A 1 106 ? -12.063 -11.011 -15.475 1.00 93.19 106 LYS A O 1
ATOM 869 N N . ARG A 1 107 ? -11.168 -11.350 -13.439 1.00 92.56 107 ARG A N 1
ATOM 870 C CA . ARG A 1 107 ? -12.165 -12.297 -12.918 1.00 92.56 107 ARG A CA 1
ATOM 871 C C . ARG A 1 107 ? -13.047 -11.690 -11.821 1.00 92.56 107 ARG A C 1
ATOM 873 O O . ARG A 1 107 ? -13.789 -12.425 -11.186 1.00 92.56 107 ARG A O 1
ATOM 880 N N . GLY A 1 108 ? -12.997 -10.370 -11.629 1.00 90.94 108 GLY A N 1
ATOM 881 C CA . GLY A 1 108 ? -13.882 -9.641 -10.719 1.00 90.94 108 GLY A CA 1
ATOM 882 C C . GLY A 1 108 ? -13.399 -9.542 -9.273 1.00 90.94 108 GLY A C 1
ATOM 883 O O . GLY A 1 108 ? -14.149 -9.049 -8.438 1.00 90.94 108 GLY A O 1
ATOM 884 N N . VAL A 1 109 ? -12.170 -9.971 -8.962 1.00 95.88 109 VAL A N 1
ATOM 885 C CA . VAL A 1 109 ? -11.601 -9.798 -7.617 1.00 95.88 109 VAL A CA 1
ATOM 886 C C . VAL A 1 109 ? -11.262 -8.316 -7.393 1.00 95.88 109 VAL A C 1
ATOM 888 O O . VAL A 1 109 ? -10.507 -7.758 -8.196 1.00 95.88 109 VAL A O 1
ATOM 891 N N . PRO A 1 110 ? -11.763 -7.670 -6.320 1.00 96.88 110 PRO A N 1
ATOM 892 C CA . PRO A 1 110 ? -11.407 -6.292 -5.988 1.00 96.88 110 PRO A CA 1
ATOM 893 C C . PRO A 1 110 ? -9.923 -6.168 -5.629 1.00 96.88 110 PRO A C 1
ATOM 895 O O . PRO A 1 110 ? -9.402 -6.982 -4.866 1.00 96.88 110 PRO A O 1
ATOM 898 N N . ILE A 1 111 ? -9.236 -5.147 -6.148 1.00 98.19 111 ILE A N 1
ATOM 899 C CA . ILE A 1 111 ? -7.782 -4.982 -5.982 1.00 98.19 111 ILE A CA 1
ATOM 900 C C . ILE A 1 111 ? -7.453 -3.712 -5.199 1.00 98.19 111 ILE A C 1
ATOM 902 O O . ILE A 1 111 ? -7.929 -2.631 -5.537 1.00 98.19 111 ILE A O 1
ATOM 906 N N . VAL A 1 112 ? -6.571 -3.818 -4.208 1.00 98.31 112 VAL A N 1
ATOM 907 C CA . VAL A 1 112 ? -5.799 -2.693 -3.660 1.00 98.31 112 VAL A CA 1
ATOM 908 C C . VAL A 1 112 ? -4.335 -2.932 -4.025 1.00 98.31 112 VAL A C 1
ATOM 910 O O . VAL A 1 112 ? -3.712 -3.856 -3.509 1.00 98.31 112 VAL A O 1
ATOM 913 N N . HIS A 1 113 ? -3.784 -2.127 -4.936 1.00 98.38 113 HIS A N 1
ATOM 914 C CA . HIS A 1 113 ? -2.399 -2.273 -5.397 1.00 98.38 113 HIS A CA 1
ATOM 915 C C . HIS A 1 113 ? -1.497 -1.268 -4.686 1.00 98.38 113 HIS A C 1
ATOM 917 O O . HIS A 1 113 ? -1.536 -0.068 -4.951 1.00 98.38 113 HIS A O 1
ATOM 923 N N . LEU A 1 114 ? -0.711 -1.768 -3.738 1.00 98.38 114 LEU A N 1
ATOM 924 C CA . LEU A 1 114 ? 0.244 -1.001 -2.951 1.00 98.38 114 LEU A CA 1
ATOM 925 C C . LEU A 1 114 ? 1.615 -1.059 -3.617 1.00 98.38 114 LEU A C 1
ATOM 927 O O . LEU A 1 114 ? 2.519 -1.756 -3.161 1.00 98.38 114 LEU A O 1
ATOM 931 N N . ILE A 1 115 ? 1.735 -0.295 -4.699 1.00 98.25 115 ILE A N 1
ATOM 932 C CA . ILE A 1 115 ? 2.977 -0.053 -5.431 1.00 98.25 115 ILE A CA 1
ATOM 933 C C . ILE A 1 115 ? 3.244 1.460 -5.488 1.00 98.25 115 ILE A C 1
ATOM 935 O O . ILE A 1 115 ? 2.325 2.236 -5.797 1.00 98.25 115 ILE A O 1
ATOM 939 N N . PRO A 1 116 ? 4.457 1.930 -5.144 1.00 97.06 116 PRO A N 1
ATOM 940 C CA . PRO A 1 116 ? 4.761 3.353 -5.170 1.00 97.06 116 PRO A CA 1
ATOM 941 C C . PRO A 1 116 ? 4.750 3.917 -6.594 1.00 97.06 116 PRO A C 1
ATOM 943 O O . PRO A 1 116 ? 5.124 3.240 -7.544 1.00 97.06 116 PRO A O 1
ATOM 946 N N . SER A 1 117 ? 4.382 5.187 -6.740 1.00 95.56 117 SER A N 1
ATOM 947 C CA . SER A 1 117 ? 4.563 5.956 -7.973 1.00 95.56 117 SER A CA 1
ATOM 948 C C . SER A 1 117 ? 5.204 7.312 -7.642 1.00 95.56 117 SER A C 1
ATOM 950 O O . SER A 1 117 ? 4.597 8.115 -6.932 1.00 95.56 117 SER A O 1
ATOM 952 N N . PRO A 1 118 ? 6.406 7.626 -8.157 1.00 95.94 118 PRO A N 1
ATOM 953 C CA . PRO A 1 118 ? 7.226 6.810 -9.057 1.00 95.94 118 PRO A CA 1
ATOM 954 C C . PRO A 1 118 ? 7.780 5.540 -8.386 1.00 95.94 118 PRO A C 1
ATOM 956 O O . PRO A 1 118 ? 7.841 5.454 -7.159 1.00 95.94 118 PRO A O 1
ATOM 959 N N . PHE A 1 119 ? 8.221 4.576 -9.201 1.00 97.88 119 PHE A N 1
ATOM 960 C CA . PHE A 1 119 ? 8.949 3.396 -8.719 1.00 97.88 119 PHE A CA 1
ATOM 961 C C . PHE A 1 119 ? 10.254 3.795 -8.014 1.00 97.88 119 PHE A C 1
ATOM 963 O O . PHE A 1 119 ? 10.812 4.863 -8.306 1.00 97.88 119 PHE A O 1
ATOM 970 N N . PRO A 1 120 ? 10.789 2.940 -7.120 1.00 97.38 120 PRO A N 1
ATOM 971 C CA . PRO A 1 120 ? 12.087 3.172 -6.510 1.00 97.38 120 PRO A CA 1
ATOM 972 C C . PRO A 1 120 ? 13.167 3.389 -7.570 1.00 97.38 120 PRO A C 1
ATOM 974 O O . PRO A 1 120 ? 13.262 2.650 -8.546 1.00 97.38 120 PRO A O 1
ATOM 977 N N . HIS A 1 121 ? 14.041 4.371 -7.357 1.00 97.06 121 HIS A N 1
ATOM 978 C CA . HIS A 1 121 ? 15.120 4.696 -8.300 1.00 97.06 121 HIS A CA 1
ATOM 979 C C . HIS A 1 121 ? 16.112 3.539 -8.542 1.00 97.06 121 HIS A C 1
ATOM 981 O O . HIS A 1 121 ? 16.871 3.575 -9.513 1.00 97.06 121 HIS A O 1
ATOM 987 N N . VAL A 1 122 ? 16.123 2.544 -7.651 1.00 97.94 122 VAL A N 1
ATOM 988 C CA . VAL A 1 122 ? 16.945 1.331 -7.734 1.00 97.94 122 VAL A CA 1
ATOM 989 C C . VAL A 1 122 ? 16.280 0.191 -8.505 1.00 97.94 122 VAL A C 1
ATOM 991 O O . VAL A 1 122 ? 16.972 -0.767 -8.827 1.00 97.94 122 VAL A O 1
ATOM 994 N N . TRP A 1 123 ? 14.984 0.280 -8.823 1.00 98.25 123 TRP A N 1
ATOM 995 C CA . TRP A 1 123 ? 14.237 -0.794 -9.482 1.00 98.25 123 TRP A CA 1
ATOM 996 C C . TRP A 1 123 ? 14.901 -1.235 -10.792 1.00 98.25 123 TRP A C 1
ATOM 998 O O . TRP A 1 123 ? 15.329 -0.396 -11.592 1.00 98.25 123 TRP A O 1
ATOM 1008 N N . HIS A 1 124 ? 14.991 -2.553 -11.000 1.00 97.62 124 HIS A N 1
ATOM 1009 C CA . HIS A 1 124 ? 15.693 -3.178 -12.131 1.00 97.62 124 HIS A CA 1
ATOM 1010 C C . HIS A 1 124 ? 17.179 -2.780 -12.258 1.00 97.62 124 HIS A C 1
ATOM 1012 O O . HIS A 1 124 ? 17.740 -2.759 -13.356 1.00 97.62 124 HIS A O 1
ATOM 1018 N N . ARG A 1 125 ? 17.848 -2.471 -11.141 1.00 98.19 125 ARG A N 1
ATOM 1019 C CA . ARG A 1 125 ? 19.296 -2.214 -11.084 1.00 98.19 125 ARG A CA 1
ATOM 1020 C C . ARG A 1 125 ? 19.943 -3.105 -10.032 1.00 98.19 125 ARG A C 1
ATOM 1022 O O . ARG A 1 125 ? 19.307 -3.489 -9.061 1.00 98.19 125 ARG A O 1
ATOM 1029 N N . GLU A 1 126 ? 21.245 -3.341 -10.160 1.00 98.19 126 GLU A N 1
ATOM 1030 C CA . GLU A 1 126 ? 22.036 -4.072 -9.151 1.00 98.19 126 GLU A CA 1
ATOM 1031 C C . GLU A 1 126 ? 22.042 -3.382 -7.771 1.00 98.19 126 GLU A C 1
ATOM 1033 O O . GLU A 1 126 ? 22.332 -3.997 -6.743 1.00 98.19 126 GLU A O 1
ATOM 1038 N N . SER A 1 127 ? 21.701 -2.089 -7.737 1.00 98.06 127 SER A N 1
ATOM 1039 C CA . SER A 1 127 ? 21.498 -1.328 -6.506 1.00 98.06 127 SER A CA 1
ATOM 1040 C C . SER A 1 127 ? 20.224 -1.712 -5.744 1.00 98.06 127 SER A C 1
ATOM 1042 O O . SER A 1 127 ? 20.078 -1.279 -4.606 1.00 98.06 127 SER A O 1
ATOM 1044 N N . ASP A 1 128 ? 19.301 -2.489 -6.317 1.00 97.94 128 ASP A N 1
ATOM 1045 C CA . ASP A 1 128 ? 18.149 -3.023 -5.581 1.00 97.94 128 ASP A CA 1
ATOM 1046 C C . ASP A 1 128 ? 18.603 -4.149 -4.641 1.00 97.94 128 ASP A C 1
ATOM 1048 O O . ASP A 1 128 ? 18.587 -5.338 -4.958 1.00 97.94 128 ASP A O 1
ATOM 1052 N N . ASN A 1 129 ? 19.157 -3.739 -3.505 1.00 97.81 129 ASN A N 1
ATOM 1053 C CA . ASN A 1 129 ? 19.806 -4.605 -2.539 1.00 97.81 129 ASN A CA 1
ATOM 1054 C C . ASN A 1 129 ? 19.597 -4.081 -1.113 1.00 97.81 129 ASN A C 1
ATOM 1056 O O . ASN A 1 129 ? 19.055 -2.998 -0.887 1.00 97.81 129 ASN A O 1
ATOM 1060 N N . ARG A 1 130 ? 20.050 -4.865 -0.129 1.00 97.19 130 ARG A N 1
ATOM 1061 C CA . ARG A 1 130 ? 19.846 -4.589 1.300 1.00 97.19 130 ARG A CA 1
ATOM 1062 C C . ARG A 1 130 ? 20.333 -3.206 1.738 1.00 97.19 130 ARG A C 1
ATOM 1064 O O . ARG A 1 130 ? 19.682 -2.605 2.584 1.00 97.19 130 ARG A O 1
ATOM 1071 N N . GLU A 1 131 ? 21.427 -2.709 1.172 1.00 97.25 131 GLU A N 1
ATOM 1072 C CA . GLU A 1 131 ? 22.024 -1.428 1.574 1.00 97.25 131 GLU A CA 1
ATOM 1073 C C . GLU A 1 131 ? 21.158 -0.225 1.170 1.00 97.25 131 GLU A C 1
ATOM 1075 O O . GLU A 1 131 ? 21.259 0.839 1.773 1.00 97.25 131 GLU A O 1
ATOM 1080 N N . ASN A 1 132 ? 20.276 -0.392 0.177 1.00 96.19 132 ASN A N 1
ATOM 1081 C CA . ASN A 1 132 ? 19.331 0.640 -0.257 1.00 96.19 132 ASN A CA 1
ATOM 1082 C C . ASN A 1 132 ? 17.941 0.506 0.392 1.00 96.19 132 ASN A C 1
ATOM 1084 O O . ASN A 1 132 ? 17.025 1.266 0.058 1.00 96.19 132 ASN A O 1
ATOM 1088 N N . MET A 1 133 ? 17.769 -0.424 1.339 1.00 95.62 133 MET A N 1
ATOM 1089 C CA . MET A 1 133 ? 16.556 -0.495 2.152 1.00 95.62 133 MET A CA 1
ATOM 1090 C C . MET A 1 133 ? 16.540 0.604 3.215 1.00 95.62 133 MET A C 1
ATOM 1092 O O . MET A 1 133 ? 17.525 0.858 3.903 1.00 95.62 133 MET A O 1
ATOM 1096 N N . HIS A 1 134 ? 15.376 1.215 3.411 1.00 94.38 134 HIS A N 1
ATOM 1097 C CA . HIS A 1 134 ? 15.149 2.214 4.443 1.00 94.38 134 HIS A CA 1
ATOM 1098 C C . HIS A 1 134 ? 14.308 1.619 5.576 1.00 94.38 134 HIS A C 1
ATOM 1100 O O . HIS A 1 134 ? 13.074 1.627 5.539 1.00 94.38 134 HIS A O 1
ATOM 1106 N N . HIS A 1 135 ? 14.989 1.093 6.597 1.00 91.75 135 HIS A N 1
ATOM 1107 C CA . HIS A 1 135 ? 14.365 0.358 7.702 1.00 91.75 135 HIS A CA 1
ATOM 1108 C C . HIS A 1 135 ? 13.255 1.139 8.410 1.00 91.75 135 HIS A C 1
ATOM 1110 O O . HIS A 1 135 ? 12.187 0.582 8.650 1.00 91.75 135 HIS A O 1
ATOM 1116 N N . SER A 1 136 ? 13.432 2.440 8.640 1.00 89.94 136 SER A N 1
ATOM 1117 C CA . SER A 1 136 ? 12.394 3.264 9.261 1.00 89.94 136 SER A CA 1
ATOM 1118 C C . SER A 1 136 ? 11.118 3.353 8.420 1.00 89.94 136 SER A C 1
ATOM 1120 O O . SER A 1 136 ? 10.016 3.358 8.967 1.00 89.94 136 SER A O 1
ATOM 1122 N N . THR A 1 137 ? 11.231 3.387 7.085 1.00 92.06 137 THR A N 1
ATOM 1123 C CA . THR A 1 137 ? 10.057 3.328 6.197 1.00 92.06 137 THR A CA 1
ATOM 1124 C C . THR A 1 137 ? 9.389 1.964 6.289 1.00 92.06 137 THR A C 1
ATOM 1126 O O . THR A 1 137 ? 8.171 1.901 6.441 1.00 92.06 137 THR A O 1
ATOM 1129 N N . ILE A 1 138 ? 10.172 0.884 6.249 1.00 94.31 138 ILE A N 1
ATOM 1130 C CA . ILE A 1 138 ? 9.662 -0.488 6.361 1.00 94.31 138 ILE A CA 1
ATOM 1131 C C . ILE A 1 138 ? 8.901 -0.673 7.682 1.00 94.31 138 ILE A C 1
ATOM 1133 O O . ILE A 1 138 ? 7.777 -1.172 7.683 1.00 94.31 138 ILE A O 1
ATOM 1137 N N . ASP A 1 139 ? 9.458 -0.210 8.800 1.00 92.75 139 ASP A N 1
ATOM 1138 C CA . ASP A 1 139 ? 8.822 -0.301 10.116 1.00 92.75 139 ASP A CA 1
ATOM 1139 C C . ASP A 1 139 ? 7.529 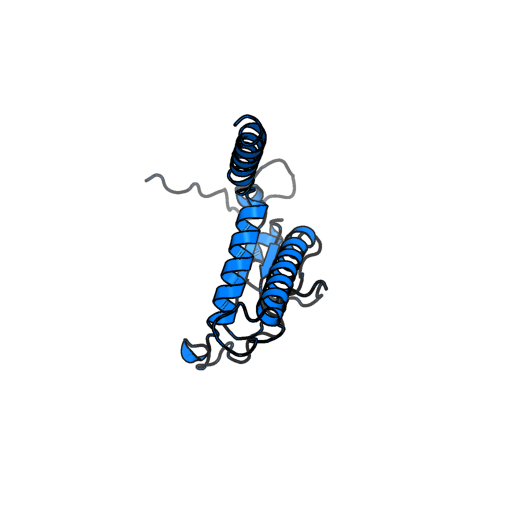0.513 10.202 1.00 92.75 139 ASP A C 1
ATOM 1141 O O . ASP A 1 139 ? 6.557 0.079 10.827 1.00 92.75 139 ASP A O 1
ATOM 1145 N N . ASN A 1 140 ? 7.483 1.678 9.555 1.00 91.50 140 ASN A N 1
ATOM 1146 C CA . ASN A 1 140 ? 6.276 2.496 9.503 1.00 91.50 140 ASN A CA 1
ATOM 1147 C C . ASN A 1 140 ? 5.176 1.831 8.674 1.00 91.50 140 ASN A C 1
ATOM 1149 O O . ASN A 1 140 ? 4.042 1.732 9.142 1.00 91.50 140 ASN A O 1
ATOM 1153 N N . LEU A 1 141 ? 5.510 1.319 7.488 1.00 95.69 141 LEU A N 1
ATOM 1154 C CA . LEU A 1 141 ? 4.557 0.605 6.640 1.00 95.69 141 LEU A CA 1
ATOM 1155 C C . LEU A 1 141 ? 4.066 -0.680 7.312 1.00 95.69 141 LEU A C 1
ATOM 1157 O O . LEU A 1 141 ? 2.872 -0.961 7.282 1.00 95.69 141 LEU A O 1
ATOM 1161 N N . ASN A 1 142 ? 4.938 -1.404 8.019 1.00 96.50 142 ASN A N 1
ATOM 1162 C CA . ASN A 1 142 ? 4.544 -2.554 8.832 1.00 96.50 142 ASN A CA 1
ATOM 1163 C C . ASN A 1 142 ? 3.510 -2.183 9.903 1.00 96.50 142 ASN A C 1
ATOM 1165 O O . ASN A 1 142 ? 2.558 -2.934 10.113 1.00 96.50 142 ASN A O 1
ATOM 1169 N N . LYS A 1 143 ? 3.667 -1.043 10.589 1.00 93.50 143 LYS A N 1
ATOM 1170 C CA . LYS A 1 143 ? 2.675 -0.563 11.568 1.00 93.50 143 LYS A CA 1
ATOM 1171 C C . LYS A 1 143 ? 1.344 -0.243 10.893 1.00 93.50 143 LYS A C 1
ATOM 1173 O O . LYS A 1 143 ? 0.320 -0.754 11.339 1.00 93.50 143 LYS A O 1
ATOM 1178 N N . ILE A 1 144 ? 1.373 0.525 9.803 1.00 95.25 144 ILE A N 1
ATOM 1179 C CA . ILE A 1 144 ? 0.172 0.913 9.051 1.00 95.25 144 ILE A CA 1
ATOM 1180 C C . ILE A 1 144 ? -0.585 -0.329 8.568 1.00 95.25 144 ILE A C 1
ATOM 1182 O O . ILE A 1 144 ? -1.775 -0.464 8.834 1.00 95.25 144 ILE A O 1
ATOM 1186 N N . LEU A 1 145 ? 0.111 -1.284 7.944 1.00 97.56 145 LEU A N 1
ATOM 1187 C CA . LEU A 1 145 ? -0.485 -2.523 7.440 1.00 97.56 145 LEU A CA 1
ATOM 1188 C C . LEU A 1 145 ? -1.045 -3.404 8.560 1.00 97.56 145 LEU A C 1
ATOM 1190 O O . LEU A 1 145 ? -2.115 -3.983 8.402 1.00 97.56 145 LEU A O 1
ATOM 1194 N N . ARG A 1 146 ? -0.366 -3.497 9.711 1.00 96.81 146 ARG A N 1
ATOM 1195 C CA . ARG A 1 146 ? -0.882 -4.244 10.871 1.00 96.81 146 ARG A CA 1
ATOM 1196 C C . ARG A 1 146 ? -2.166 -3.630 11.413 1.00 96.81 146 ARG A C 1
ATOM 1198 O O . ARG A 1 146 ? -3.096 -4.373 11.708 1.00 96.81 146 ARG A O 1
ATOM 1205 N N . VAL A 1 147 ? -2.217 -2.302 11.541 1.00 95.75 147 VAL A N 1
ATOM 1206 C CA . VAL A 1 147 ? -3.433 -1.595 11.968 1.00 95.75 147 VAL A CA 1
ATOM 1207 C C . VAL A 1 147 ? -4.538 -1.785 10.933 1.00 95.75 147 VAL A C 1
ATOM 1209 O O . VAL A 1 147 ? -5.644 -2.142 11.315 1.00 95.75 147 VAL A O 1
ATOM 1212 N N . PHE A 1 148 ? -4.232 -1.659 9.640 1.00 96.69 148 PHE A N 1
ATOM 1213 C CA . PHE A 1 148 ? -5.191 -1.876 8.556 1.00 96.69 148 PHE A CA 1
ATOM 1214 C C . PHE A 1 148 ? -5.785 -3.285 8.587 1.00 96.69 148 PHE A C 1
ATOM 1216 O O . PHE A 1 148 ? -7.001 -3.436 8.602 1.00 96.69 148 PHE A O 1
ATOM 1223 N N . ILE A 1 149 ? -4.948 -4.323 8.678 1.00 96.75 149 ILE A N 1
ATOM 1224 C CA . ILE A 1 149 ? -5.408 -5.715 8.776 1.00 96.75 149 ILE A CA 1
ATOM 1225 C C . ILE A 1 149 ? -6.244 -5.918 10.045 1.00 96.75 149 ILE A C 1
ATOM 1227 O O . ILE A 1 149 ? -7.267 -6.599 10.003 1.00 96.75 149 ILE A O 1
ATOM 1231 N N . ALA A 1 150 ? -5.839 -5.325 11.172 1.00 95.19 150 ALA A N 1
ATOM 1232 C CA . ALA A 1 150 ? -6.593 -5.414 12.417 1.00 95.19 150 ALA A CA 1
ATOM 1233 C C . ALA A 1 150 ? -7.956 -4.710 12.336 1.00 95.19 150 ALA A C 1
ATOM 1235 O O . ALA A 1 150 ? -8.930 -5.238 12.866 1.00 95.19 150 ALA A O 1
ATOM 1236 N N . GLU A 1 151 ? -8.048 -3.553 11.677 1.00 93.06 151 GLU A N 1
ATOM 1237 C CA . GLU A 1 151 ? -9.306 -2.832 11.460 1.00 93.06 151 GLU A CA 1
ATOM 1238 C C . GLU A 1 151 ? -10.206 -3.578 10.459 1.00 93.06 151 GLU A C 1
ATOM 1240 O O . GLU A 1 151 ? -11.384 -3.781 10.759 1.00 93.06 151 GLU A O 1
ATOM 1245 N N . TYR A 1 152 ? -9.640 -4.084 9.356 1.00 94.38 152 TYR A N 1
ATOM 1246 C CA . TYR A 1 152 ? -10.333 -4.880 8.334 1.00 94.38 152 TYR A CA 1
ATOM 1247 C C . TYR A 1 152 ? -10.931 -6.173 8.904 1.00 94.38 152 TYR A C 1
ATOM 1249 O O . TYR A 1 152 ? -12.090 -6.492 8.665 1.00 94.38 152 TYR A O 1
ATOM 1257 N N . LEU A 1 153 ? -10.151 -6.912 9.699 1.00 94.44 153 LEU A N 1
ATOM 1258 C CA . LEU A 1 153 ? -10.587 -8.154 10.348 1.00 94.44 153 LEU A CA 1
ATOM 1259 C C . LEU A 1 153 ? -11.308 -7.914 11.685 1.00 94.44 153 LEU A C 1
ATOM 1261 O O . LEU A 1 153 ? -11.639 -8.871 12.386 1.00 94.44 153 LEU A O 1
ATOM 1265 N N . HIS A 1 154 ? -11.520 -6.652 12.070 1.00 91.25 154 HIS A N 1
ATOM 1266 C CA . HIS A 1 154 ? -12.144 -6.257 13.334 1.00 91.25 154 HIS A CA 1
ATOM 1267 C C . HIS A 1 154 ? -11.501 -6.894 14.582 1.00 91.25 154 HIS A C 1
ATOM 1269 O O . HIS A 1 154 ? -12.172 -7.189 15.573 1.00 91.25 154 HIS A O 1
ATOM 1275 N N . LEU A 1 155 ? -10.174 -7.052 14.584 1.00 85.69 155 LEU A N 1
ATOM 1276 C CA . LEU A 1 155 ? -9.399 -7.663 15.674 1.00 85.69 155 LEU A CA 1
ATOM 1277 C C . LEU A 1 155 ? -9.320 -6.781 16.942 1.00 85.69 155 LEU A C 1
ATOM 1279 O O . LEU A 1 155 ? -8.642 -7.134 17.906 1.00 85.69 155 LEU A O 1
ATOM 1283 N N . GLY A 1 156 ? -10.021 -5.639 16.971 1.00 67.56 156 GLY A N 1
ATOM 1284 C CA . GLY A 1 156 ? -9.889 -4.588 17.980 1.00 67.56 156 GLY A CA 1
ATOM 1285 C C . GLY A 1 156 ? -11.195 -4.049 18.578 1.00 67.56 156 GLY A C 1
ATOM 1286 O O . GLY A 1 156 ? -11.397 -2.843 18.553 1.00 67.56 156 GLY A O 1
ATOM 1287 N N . VAL A 1 157 ? -12.043 -4.894 19.190 1.00 53.66 157 VAL A N 1
ATOM 1288 C CA . VAL A 1 157 ? -13.050 -4.482 20.212 1.00 53.66 157 VAL A CA 1
ATOM 1289 C C . VAL A 1 157 ? -13.145 -5.511 21.362 1.00 53.66 157 VAL A C 1
ATOM 1291 O O . VAL A 1 157 ? -14.223 -5.821 21.856 1.00 53.66 157 VAL A O 1
ATOM 1294 N N . LEU A 1 158 ? -12.024 -6.077 21.826 1.00 53.69 158 LEU A N 1
ATOM 1295 C CA . LEU A 1 158 ? -12.021 -6.912 23.048 1.00 53.69 158 LEU A CA 1
ATOM 1296 C C . LEU A 1 158 ? -11.153 -6.338 24.179 1.00 53.69 158 LEU A C 1
ATOM 1298 O O . LEU A 1 158 ? -11.557 -6.386 25.332 1.00 53.69 158 LEU A O 1
ATOM 1302 N N . LEU A 1 159 ? -10.043 -5.657 23.878 1.00 52.59 159 LEU A N 1
ATOM 1303 C CA . LEU A 1 159 ? -9.210 -5.035 24.920 1.00 52.59 159 LEU A CA 1
ATOM 1304 C C . LEU A 1 159 ? -9.779 -3.712 25.459 1.00 52.59 159 LEU A C 1
ATOM 1306 O O . LEU A 1 159 ? -9.708 -3.448 26.655 1.00 52.59 159 LEU A O 1
ATOM 1310 N N . LEU A 1 160 ? -10.385 -2.871 24.614 1.00 54.66 160 LEU A N 1
ATOM 1311 C CA . LEU A 1 160 ? -10.928 -1.578 25.063 1.00 54.66 160 LEU A CA 1
ATOM 1312 C C . LEU A 1 160 ? -12.248 -1.709 25.828 1.00 54.66 160 LEU A C 1
ATOM 1314 O O . LEU A 1 160 ? -12.522 -0.882 26.697 1.00 54.66 160 LEU A O 1
ATOM 1318 N N . SER A 1 161 ? -13.060 -2.726 25.530 1.00 55.62 161 SER A N 1
ATOM 1319 C CA . SER A 1 161 ? -14.288 -3.002 26.280 1.00 55.62 161 SER A CA 1
ATOM 1320 C C . SER A 1 161 ? -13.961 -3.516 27.685 1.00 55.62 161 SER A C 1
ATOM 1322 O O . SER A 1 161 ? -14.561 -3.046 28.652 1.00 55.62 161 SER A O 1
ATOM 1324 N N . GLU A 1 162 ? -12.958 -4.385 27.828 1.00 58.97 162 GLU A N 1
ATOM 1325 C CA . GLU A 1 162 ? -12.469 -4.839 29.134 1.00 58.97 162 GLU A CA 1
ATOM 1326 C C . GLU A 1 162 ? -11.749 -3.733 29.914 1.00 58.97 162 GLU A C 1
ATOM 1328 O O . GLU A 1 162 ? -12.035 -3.538 31.094 1.00 58.97 162 GLU A O 1
ATOM 1333 N N . LEU A 1 163 ? -10.914 -2.915 29.263 1.00 63.84 163 LEU A N 1
ATOM 1334 C CA . LEU A 1 163 ? -10.258 -1.774 29.914 1.00 63.84 163 LEU A CA 1
ATOM 1335 C C . LEU A 1 163 ? -11.241 -0.659 30.309 1.00 63.84 163 LEU A C 1
ATOM 1337 O O . LEU A 1 163 ? -11.040 -0.010 31.336 1.00 63.84 163 LEU A O 1
ATOM 1341 N N . ARG A 1 164 ? -12.329 -0.439 29.553 1.00 62.69 164 ARG A N 1
ATOM 1342 C CA . ARG A 1 164 ? -13.431 0.450 29.974 1.00 62.69 164 ARG A CA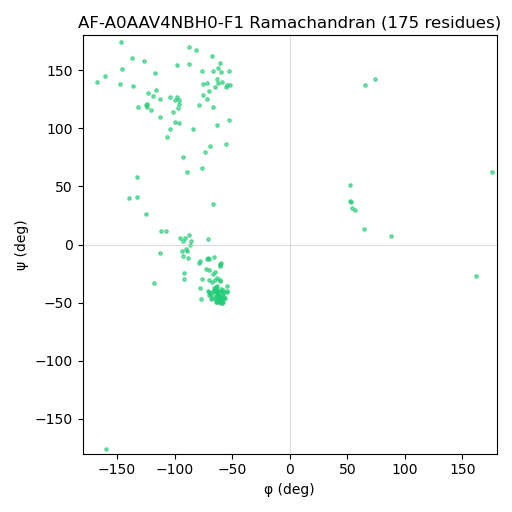 1
ATOM 1343 C C . ARG A 1 164 ? -14.176 -0.107 31.181 1.00 62.69 164 ARG A C 1
ATOM 1345 O O . ARG A 1 164 ? -14.492 0.669 32.077 1.00 62.69 164 ARG A O 1
ATOM 1352 N N . LYS A 1 165 ? -14.434 -1.420 31.224 1.00 65.38 165 LYS A N 1
ATOM 1353 C CA . LYS A 1 165 ? -15.052 -2.078 32.388 1.00 65.38 165 LYS A CA 1
ATOM 1354 C C . LYS A 1 165 ? -14.166 -1.959 33.628 1.00 65.38 165 LYS A C 1
ATOM 1356 O O . LYS A 1 165 ? -14.666 -1.577 34.677 1.00 65.38 165 LYS A O 1
ATOM 1361 N N . LEU A 1 166 ? -12.860 -2.187 33.491 1.00 64.12 166 LEU A N 1
ATOM 1362 C CA . LEU A 1 166 ? -11.879 -2.020 34.569 1.00 64.12 166 LEU A CA 1
ATOM 1363 C C . LEU A 1 166 ? -11.787 -0.570 35.053 1.00 64.12 166 LEU A C 1
ATOM 1365 O O . LEU A 1 166 ? -11.876 -0.333 36.251 1.00 64.12 166 LEU A O 1
ATOM 1369 N N . LYS A 1 167 ? -11.695 0.413 34.148 1.00 69.12 167 LYS A N 1
ATOM 1370 C CA . LYS A 1 167 ? -11.706 1.836 34.534 1.00 69.12 167 LYS A CA 1
ATOM 1371 C C . LYS A 1 167 ? -13.008 2.248 35.219 1.00 69.12 167 LYS A C 1
ATOM 1373 O O . LYS A 1 167 ? -12.958 2.962 36.211 1.00 69.12 167 LYS A O 1
ATOM 1378 N N . SER A 1 168 ? -14.158 1.798 34.715 1.00 72.62 168 SER A N 1
ATOM 1379 C CA . SER A 1 168 ? -15.453 2.088 35.339 1.00 72.62 168 SER A CA 1
ATOM 1380 C C . SER A 1 168 ? -15.579 1.435 36.716 1.00 72.62 168 SER A C 1
ATOM 1382 O O . SER A 1 168 ? -16.146 2.043 37.612 1.00 72.62 168 SER A O 1
ATOM 1384 N N . TRP A 1 169 ? -15.049 0.222 36.894 1.00 69.00 169 TRP A N 1
ATOM 1385 C CA . TRP A 1 169 ? -15.046 -0.473 38.179 1.00 69.00 169 TRP A CA 1
ATOM 1386 C C . TRP A 1 169 ? -14.124 0.209 39.195 1.00 69.00 169 TRP A C 1
ATOM 1388 O O . TRP A 1 169 ? -14.535 0.406 40.331 1.00 69.00 169 TRP A O 1
ATOM 1398 N N . VAL A 1 170 ? -12.919 0.627 38.799 1.00 76.56 170 VAL A N 1
ATOM 1399 C CA . VAL A 1 170 ? -11.999 1.361 39.689 1.00 76.56 170 VAL A CA 1
ATOM 1400 C C . VAL A 1 170 ? -12.624 2.682 40.148 1.00 76.56 170 VAL A C 1
ATOM 1402 O O . VAL A 1 170 ? -12.702 2.927 41.345 1.00 76.56 170 VAL A O 1
ATOM 1405 N N . LEU A 1 171 ? -13.179 3.472 39.223 1.00 72.31 171 LEU A N 1
ATOM 1406 C CA . LEU A 1 171 ? -13.826 4.749 39.554 1.00 72.31 171 LEU A CA 1
ATOM 1407 C C . LEU A 1 171 ? -15.066 4.588 40.451 1.00 72.31 171 LEU A C 1
ATOM 1409 O O . LEU A 1 171 ? -15.361 5.477 41.232 1.00 72.31 171 LEU A O 1
ATOM 1413 N N . MET A 1 172 ? -15.781 3.461 40.375 1.00 71.50 172 MET A N 1
ATOM 1414 C CA . MET A 1 172 ? -16.933 3.183 41.249 1.00 71.50 172 MET A CA 1
ATOM 1415 C C . MET A 1 172 ? -16.548 2.727 42.665 1.00 71.50 172 MET A C 1
ATOM 1417 O O . MET A 1 172 ? -17.415 2.680 43.533 1.00 71.50 172 MET A O 1
ATOM 1421 N N . ASN A 1 173 ? -15.287 2.353 42.899 1.00 67.31 173 ASN A N 1
ATOM 1422 C CA . ASN A 1 173 ? -14.821 1.830 44.188 1.00 67.31 173 ASN A CA 1
ATOM 1423 C C . ASN A 1 173 ? -13.832 2.762 44.908 1.00 67.31 173 ASN A C 1
ATOM 1425 O O . ASN A 1 173 ? -13.514 2.505 46.065 1.00 67.31 173 ASN A O 1
ATOM 1429 N N . GLU A 1 174 ? -13.372 3.840 44.268 1.00 59.31 174 GLU A N 1
ATOM 1430 C CA . GLU A 1 174 ? -12.571 4.888 44.923 1.00 59.31 174 GLU A CA 1
ATOM 1431 C C . GLU A 1 174 ? -13.422 5.871 45.753 1.00 59.31 174 GLU A C 1
ATOM 1433 O O . GLU A 1 174 ? -12.887 6.524 46.641 1.00 59.31 174 GLU A O 1
ATOM 1438 N N . ASP A 1 175 ? -14.745 5.910 45.555 1.00 55.66 175 ASP A N 1
ATOM 1439 C CA . ASP A 1 175 ? -15.675 6.761 46.322 1.00 55.66 175 ASP A CA 1
ATOM 1440 C C . ASP A 1 175 ? -16.194 6.105 47.626 1.00 55.66 175 ASP A C 1
ATOM 1442 O O . ASP A 1 175 ? -17.118 6.620 48.256 1.00 55.66 175 ASP A O 1
ATOM 1446 N N . ASN A 1 176 ? -15.650 4.948 48.027 1.00 53.12 176 ASN A N 1
ATOM 1447 C CA . ASN A 1 176 ? -16.177 4.127 49.131 1.00 53.12 176 ASN A CA 1
ATOM 1448 C C . ASN A 1 176 ? -15.145 3.812 50.237 1.00 53.12 176 ASN A C 1
ATOM 1450 O O . ASN A 1 176 ? -15.270 2.797 50.928 1.00 53.12 176 ASN A O 1
ATOM 1454 N N . VAL A 1 177 ? -14.130 4.672 50.402 1.00 50.12 177 VAL A N 1
ATOM 1455 C CA . VAL A 1 177 ? -13.137 4.632 51.496 1.00 50.12 177 VAL A CA 1
ATOM 1456 C C . VAL A 1 177 ? -13.092 5.969 52.223 1.00 50.12 177 VAL A C 1
ATOM 1458 O O . VAL A 1 177 ? -13.040 7.009 51.533 1.00 50.12 177 VAL A O 1
#

Sequence (177 aa):
MKPFPDGLNDGKHCSNKEFVSYLDRMDVMVLLDLIGTANPTFYSYFPDTYGLYSQLVEIDMREFLQKKRLNALKLLEAHPPEGNTHYFDSRSTLAFVEDDHIPFMKRGVPIVHLIPSPFPHVWHRESDNRENMHHSTIDNLNKILRVFIAEYLHLGVLLLSELRKLKSWVLMNEDNV